Protein AF-A0A2T0FCR8-F1 (afdb_monomer_lite)

Sequence (221 aa):
MPTSGRLDPQFGQRSAFPIESDIVATEGEPTNGVEYVLKVRQEAEEMAQRVIDSEPAVKRIAKRPASTTPVLDYDESADYKVFEYTKQALGVEGGRTLLELYARGREVVNNKDIEPCDCDSQATWKEYIQENPPLTLDHSSNLRVIKYLARWGRQRWTVSMAHWAWITVIRLPEVLTADEIALLRDLVRADETEEEDIRQFLDAIRRIAVDQFGQADLRKQ

Organism: NCBI:txid45607

Secondary structure (DSSP, 8-state):
----SPBPTTT--B-SS---TT-PPPSS--SSHHHHHHHHHHHHHHS-S--------------PPP---PPP-----HHHHHHHHHHHHTHHHHHHHHHHHHHHHS----GGGTS-TTTT-HHHHHHHHHHS------HHHHHHHHHHHHHHHTT---HHHHHHHHHHHHTS-SS--HHHHHHHHHHHHT-----HHHHHHHHHHHHIIIIIS--GGGS--

Radius of gyration: 29.38 Å; chains: 1; bounding box: 64×43×84 Å

Structure (mmCIF, N/CA/C/O backbone):
data_AF-A0A2T0FCR8-F1
#
_entry.id   AF-A0A2T0FCR8-F1
#
loop_
_atom_site.group_PDB
_atom_site.id
_atom_site.type_symbol
_atom_site.label_atom_id
_atom_site.label_alt_id
_atom_site.label_comp_id
_atom_site.label_asym_id
_atom_site.label_entity_id
_atom_site.label_seq_id
_atom_site.pdbx_PDB_ins_code
_atom_site.Cartn_x
_atom_site.Cartn_y
_atom_site.Cartn_z
_atom_site.occupancy
_atom_site.B_iso_or_equiv
_atom_site.auth_seq_id
_atom_site.auth_comp_id
_atom_site.auth_asym_id
_atom_site.auth_atom_id
_atom_site.pdbx_PDB_model_num
ATOM 1 N N . MET A 1 1 ? -19.956 -16.932 41.536 1.00 48.88 1 MET A N 1
ATOM 2 C CA . MET A 1 1 ? -21.430 -16.842 41.568 1.00 48.88 1 MET A CA 1
ATOM 3 C C . MET A 1 1 ? -21.852 -15.744 40.602 1.00 48.88 1 MET A C 1
ATOM 5 O O . MET A 1 1 ? -21.314 -14.652 40.735 1.00 48.88 1 MET A O 1
ATOM 9 N N . PRO A 1 2 ? -22.706 -16.013 39.604 1.00 50.78 2 PRO A N 1
ATOM 10 C CA . PRO A 1 2 ? -23.240 -14.970 38.727 1.00 50.78 2 PRO A CA 1
ATOM 11 C C . PRO A 1 2 ? -24.237 -14.082 39.489 1.00 50.78 2 PRO A C 1
ATOM 13 O O . PRO A 1 2 ? -25.011 -14.582 40.301 1.00 50.78 2 PRO A O 1
ATOM 16 N N . THR A 1 3 ? -24.200 -12.770 39.250 1.00 53.66 3 THR A N 1
ATOM 17 C CA . THR A 1 3 ? -25.124 -11.794 39.841 1.00 53.66 3 THR A CA 1
ATOM 18 C C . THR A 1 3 ? -26.527 -11.991 39.257 1.00 53.66 3 THR A C 1
ATOM 20 O O . THR A 1 3 ? -26.743 -11.887 38.051 1.00 53.66 3 THR A O 1
ATOM 23 N N . SER A 1 4 ? -27.496 -12.328 40.109 1.00 58.59 4 SER A N 1
ATOM 24 C CA . SER A 1 4 ? -28.846 -12.771 39.715 1.00 58.59 4 SER A CA 1
ATOM 25 C C . SER A 1 4 ? -29.813 -11.632 39.352 1.00 58.59 4 SER A C 1
ATOM 27 O O . SER A 1 4 ? -30.995 -11.882 39.130 1.00 58.59 4 SER A O 1
ATOM 29 N N . GLY A 1 5 ? -29.347 -10.379 39.332 1.00 64.88 5 GLY A N 1
ATOM 30 C CA . GLY A 1 5 ? -30.186 -9.197 39.127 1.00 64.88 5 GLY A CA 1
ATOM 31 C C . GLY A 1 5 ? -30.702 -9.044 37.692 1.00 64.88 5 GLY A C 1
ATOM 32 O O . GLY A 1 5 ? -30.115 -9.571 36.737 1.00 64.88 5 GLY A O 1
ATOM 33 N N . ARG A 1 6 ? -31.798 -8.285 37.535 1.00 66.19 6 ARG A N 1
ATOM 34 C CA . ARG A 1 6 ? -32.288 -7.832 36.222 1.00 66.19 6 ARG A CA 1
ATOM 35 C C . ARG A 1 6 ? -31.188 -7.034 35.509 1.00 66.19 6 ARG A C 1
ATOM 37 O O . ARG A 1 6 ? -30.408 -6.332 36.152 1.00 66.19 6 ARG A O 1
ATOM 44 N N . LEU A 1 7 ? -31.101 -7.208 34.192 1.00 67.88 7 LEU A N 1
ATOM 45 C CA . LEU A 1 7 ? -30.149 -6.486 33.354 1.00 67.88 7 LEU A CA 1
ATOM 46 C C . LEU A 1 7 ? -30.637 -5.044 33.202 1.00 67.88 7 LEU A C 1
ATOM 48 O O . LEU A 1 7 ? -31.785 -4.834 32.812 1.00 67.88 7 LEU A O 1
ATOM 52 N N . ASP A 1 8 ? -29.782 -4.081 33.522 1.00 67.06 8 ASP A N 1
ATOM 53 C CA . ASP A 1 8 ? -30.062 -2.668 33.310 1.00 67.06 8 ASP A CA 1
ATOM 54 C C . ASP A 1 8 ? -30.059 -2.366 31.796 1.00 67.06 8 ASP A C 1
ATOM 56 O O . ASP A 1 8 ? -29.040 -2.613 31.139 1.00 67.06 8 ASP A O 1
ATOM 60 N N . PRO A 1 9 ? -31.168 -1.872 31.211 1.00 65.75 9 PRO A N 1
ATOM 61 C CA . PRO A 1 9 ? -31.254 -1.607 29.776 1.00 65.75 9 PRO A CA 1
ATOM 62 C C . PRO A 1 9 ? -30.388 -0.423 29.317 1.00 65.75 9 PRO A C 1
ATOM 64 O O . PRO A 1 9 ? -30.088 -0.337 28.129 1.00 65.75 9 PRO A O 1
ATOM 67 N N . GLN A 1 10 ? -29.975 0.469 30.223 1.00 64.44 10 GLN A N 1
ATOM 68 C CA . GLN A 1 10 ? -29.169 1.648 29.904 1.00 64.44 10 GLN A CA 1
ATOM 69 C C . GLN A 1 10 ? -27.667 1.346 29.929 1.00 64.44 10 GLN A C 1
ATOM 71 O O . GLN A 1 10 ? -26.928 1.835 29.077 1.00 64.44 10 GLN A O 1
ATOM 76 N N . PHE A 1 11 ? -27.212 0.507 30.864 1.00 68.06 11 PHE A N 1
ATOM 77 C CA . PHE A 1 11 ? -25.781 0.215 31.048 1.00 68.06 11 PHE A CA 1
ATOM 78 C C . PHE A 1 11 ? -25.369 -1.203 30.640 1.00 68.06 11 PHE A C 1
ATOM 80 O O . PHE A 1 11 ? -24.178 -1.509 30.600 1.00 68.06 11 PHE A O 1
ATOM 87 N N . GLY A 1 12 ? -26.327 -2.094 30.361 1.00 73.19 12 GLY A N 1
ATOM 88 C CA . GLY A 1 12 ? -26.057 -3.495 30.026 1.00 73.19 12 GLY A CA 1
ATOM 89 C C . GLY A 1 12 ? -25.416 -4.292 31.169 1.00 73.19 12 GLY A C 1
ATOM 90 O O . GLY A 1 12 ? -24.885 -5.379 30.944 1.00 73.19 12 GLY A O 1
ATOM 91 N N . GLN A 1 13 ? -25.443 -3.762 32.395 1.00 77.25 13 GLN A N 1
ATOM 92 C CA . GLN A 1 13 ? -24.861 -4.379 33.586 1.00 77.25 13 GLN A CA 1
ATOM 93 C C . GLN A 1 13 ? -25.960 -4.947 34.489 1.00 77.25 13 GLN A C 1
ATOM 95 O O . GLN A 1 13 ? -27.088 -4.459 34.514 1.00 77.25 13 GLN A O 1
ATOM 100 N N . ARG A 1 14 ? -25.653 -6.019 35.226 1.00 73.94 14 ARG A N 1
ATOM 101 C CA . ARG A 1 14 ? -26.571 -6.593 36.222 1.00 73.94 14 ARG A CA 1
ATOM 102 C C . ARG A 1 14 ? -26.288 -5.975 37.581 1.00 73.94 14 ARG A C 1
ATOM 104 O O . ARG A 1 14 ? -25.130 -5.935 37.994 1.00 73.94 14 ARG A O 1
ATOM 111 N N . SER A 1 15 ? -27.339 -5.572 38.293 1.00 68.12 15 SER A N 1
ATOM 112 C CA . SER A 1 15 ? -27.204 -5.125 39.682 1.00 68.12 15 SER A CA 1
ATOM 113 C C . SER A 1 15 ? -26.532 -6.211 40.528 1.00 68.12 15 SER A C 1
ATOM 115 O O . SER A 1 15 ? -26.922 -7.383 40.480 1.00 68.12 15 SER A O 1
ATOM 117 N N . ALA A 1 16 ? -25.530 -5.816 41.313 1.00 73.31 16 ALA A N 1
ATOM 118 C CA . ALA A 1 16 ? -24.876 -6.690 42.282 1.00 73.31 16 ALA A CA 1
ATOM 119 C C . ALA A 1 16 ? -25.781 -6.993 43.489 1.00 73.31 16 ALA A C 1
ATOM 121 O O . ALA A 1 16 ? -25.616 -8.029 44.132 1.00 73.31 16 ALA A O 1
ATOM 122 N N . PHE A 1 17 ? -26.757 -6.119 43.764 1.00 71.50 17 PHE A N 1
ATOM 123 C CA . PHE A 1 17 ? -27.678 -6.248 44.888 1.00 71.50 17 PHE A CA 1
ATOM 124 C C . PHE A 1 17 ? -29.100 -6.583 44.408 1.00 71.50 17 PHE A C 1
ATOM 126 O O . PHE A 1 17 ? -29.589 -5.950 43.462 1.00 71.50 17 PHE A O 1
ATOM 133 N N . PRO A 1 18 ? -29.780 -7.557 45.040 1.00 65.75 18 PRO A N 1
ATOM 134 C CA . PRO A 1 18 ? -31.156 -7.926 44.726 1.00 65.75 18 PRO A CA 1
ATOM 135 C C . PRO A 1 18 ? -32.122 -6.917 45.361 1.00 65.75 18 PRO A C 1
ATOM 137 O O . PRO A 1 18 ? -32.788 -7.214 46.346 1.00 65.75 18 PRO A O 1
ATOM 140 N N . ILE A 1 19 ? -32.146 -5.696 44.832 1.00 66.62 19 ILE A N 1
ATOM 141 C CA . ILE A 1 19 ? -33.055 -4.643 45.290 1.00 66.62 19 ILE A CA 1
ATOM 142 C C . ILE A 1 19 ? -34.201 -4.562 44.290 1.00 66.62 19 ILE A C 1
ATOM 144 O O . ILE A 1 19 ? -33.985 -4.312 43.100 1.00 66.62 19 ILE A O 1
ATOM 148 N N . GLU A 1 20 ? -35.409 -4.835 44.771 1.00 65.94 20 GLU A N 1
ATOM 149 C CA . GLU A 1 20 ? -36.636 -4.720 43.991 1.00 65.94 20 GLU A CA 1
ATOM 150 C C . GLU A 1 20 ? -36.955 -3.236 43.757 1.00 65.94 20 GLU A C 1
ATOM 152 O O . GLU A 1 20 ? -36.781 -2.401 44.642 1.00 65.94 20 GLU A O 1
ATOM 157 N N . SER A 1 21 ? -37.379 -2.900 42.538 1.00 60.09 21 SER A N 1
ATOM 158 C CA . SER A 1 21 ? -37.595 -1.527 42.052 1.00 60.09 21 SER A CA 1
ATOM 159 C C . SER A 1 21 ? -38.739 -0.773 42.733 1.00 60.09 21 SER A C 1
ATOM 161 O O . SER A 1 21 ? -38.913 0.414 42.482 1.00 60.09 21 SER A O 1
ATOM 163 N N . ASP A 1 22 ? -39.517 -1.454 43.569 1.00 59.50 22 ASP A N 1
ATOM 164 C CA . ASP A 1 22 ? -40.812 -0.965 44.046 1.00 59.50 22 ASP A CA 1
ATOM 165 C C . ASP A 1 22 ? -40.710 -0.327 45.445 1.00 59.50 22 ASP A C 1
ATOM 167 O O . ASP A 1 22 ? -41.710 0.091 46.028 1.00 59.50 22 ASP A O 1
ATOM 171 N N . ILE A 1 23 ? -39.494 -0.242 45.997 1.00 61.62 23 ILE A N 1
ATOM 172 C CA . ILE A 1 23 ? -39.225 0.358 47.304 1.00 61.62 23 ILE A CA 1
ATOM 173 C C . ILE A 1 23 ? -38.968 1.857 47.116 1.00 61.62 23 ILE A C 1
ATOM 175 O O . ILE A 1 23 ? -37.964 2.266 46.534 1.00 61.62 23 ILE A O 1
ATOM 179 N N . VAL A 1 24 ? -39.887 2.679 47.621 1.00 61.25 24 VAL A N 1
ATOM 180 C CA . VAL A 1 24 ? -39.796 4.144 47.574 1.00 61.25 24 VAL A CA 1
ATOM 181 C C . VAL A 1 24 ? -38.802 4.628 48.630 1.00 61.25 24 VAL A C 1
ATOM 183 O O . VAL A 1 24 ? -38.930 4.282 49.804 1.00 61.25 24 VAL A O 1
ATOM 186 N N . ALA A 1 25 ? -37.823 5.436 48.220 1.00 62.06 25 ALA A N 1
ATOM 187 C CA . ALA A 1 25 ? -36.899 6.080 49.145 1.00 62.06 25 ALA A CA 1
ATOM 188 C C . ALA A 1 25 ? -37.662 7.057 50.057 1.00 62.06 25 ALA A C 1
ATOM 190 O O . ALA A 1 25 ? -38.384 7.936 49.587 1.00 62.06 25 ALA A O 1
ATOM 191 N N . THR A 1 26 ? -37.527 6.888 51.369 1.00 67.12 26 THR A N 1
ATOM 192 C CA . THR A 1 26 ? -38.098 7.784 52.377 1.00 67.12 26 THR A CA 1
ATOM 193 C C . THR A 1 26 ? -37.208 9.013 52.576 1.00 67.12 26 THR A C 1
ATOM 195 O O . THR A 1 26 ? -35.980 8.916 52.597 1.00 67.12 26 THR A O 1
ATOM 198 N N . GLU A 1 27 ? -37.818 10.191 52.745 1.00 63.66 27 GLU A N 1
ATOM 199 C CA . GLU A 1 27 ? -37.102 11.429 53.076 1.00 63.66 27 GLU A CA 1
ATOM 200 C C . GLU A 1 27 ? -36.550 11.343 54.513 1.00 63.66 27 GLU A C 1
ATOM 202 O O . GLU A 1 27 ? -37.252 11.603 55.489 1.00 63.66 27 GLU A O 1
ATOM 207 N N . GLY A 1 28 ? -35.291 10.915 54.656 1.00 76.50 28 GLY A N 1
ATOM 208 C CA . GLY A 1 28 ? -34.626 10.765 55.953 1.00 76.50 28 GLY A CA 1
ATOM 209 C C . GLY A 1 28 ? -33.198 10.217 55.874 1.00 76.50 28 GLY A C 1
ATOM 210 O O . GLY A 1 28 ? -32.643 9.986 54.790 1.00 76.50 28 GLY A O 1
ATOM 211 N N . GLU A 1 29 ? -32.569 10.038 57.038 1.00 81.25 29 GLU A N 1
ATOM 212 C CA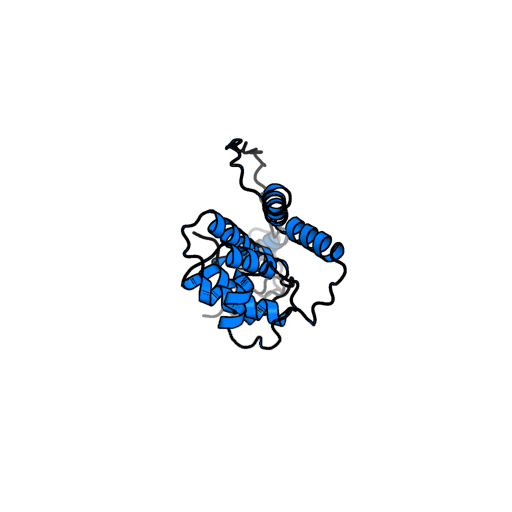 . GLU A 1 29 ? -31.350 9.232 57.148 1.00 81.25 29 GLU A CA 1
ATOM 213 C C . GLU A 1 29 ? -31.711 7.751 56.967 1.00 81.25 29 GLU A C 1
ATOM 215 O O . GLU A 1 29 ? -32.644 7.277 57.620 1.00 81.25 29 GLU A O 1
ATOM 220 N N . PRO A 1 30 ? -31.014 7.017 56.081 1.00 81.12 30 PRO A N 1
ATOM 221 C CA . PRO A 1 30 ? -31.319 5.617 55.835 1.00 81.12 30 PRO A CA 1
ATOM 222 C C . PRO A 1 30 ? -31.045 4.804 57.100 1.00 81.12 30 PRO A C 1
ATOM 224 O O . PRO A 1 30 ? -29.937 4.809 57.638 1.00 81.12 30 PRO A O 1
ATOM 227 N N . THR A 1 31 ? -32.062 4.089 57.568 1.00 82.25 31 THR A N 1
ATOM 228 C CA . THR A 1 31 ? -31.988 3.272 58.790 1.00 82.25 31 THR A CA 1
ATOM 229 C C . THR A 1 31 ? -31.533 1.844 58.507 1.00 82.25 31 THR A C 1
ATOM 231 O O . THR A 1 31 ? -31.165 1.104 59.421 1.00 82.25 31 THR A O 1
ATOM 234 N N . ASN A 1 32 ? -31.524 1.447 57.233 1.00 82.06 32 ASN A N 1
ATOM 235 C CA . ASN A 1 32 ? -31.076 0.139 56.780 1.00 82.06 32 ASN A CA 1
ATOM 236 C C . ASN A 1 32 ? -30.247 0.233 55.482 1.00 82.06 32 ASN A C 1
ATOM 238 O O . ASN A 1 32 ? -30.243 1.240 54.772 1.00 82.06 32 ASN A O 1
ATOM 242 N N . GLY A 1 33 ? -29.521 -0.844 55.168 1.00 77.81 33 GLY A N 1
ATOM 243 C CA . GLY A 1 33 ? -28.644 -0.893 53.993 1.00 77.81 33 GLY A CA 1
ATOM 244 C C . GLY A 1 33 ? -29.387 -0.843 52.652 1.00 77.81 33 GLY A C 1
ATOM 245 O O . GLY A 1 33 ? -28.804 -0.423 51.659 1.00 77.81 33 GLY A O 1
ATOM 246 N N . VAL A 1 34 ? -30.664 -1.234 52.610 1.00 80.25 34 VAL A N 1
ATOM 247 C CA . VAL A 1 34 ? -31.475 -1.206 51.381 1.00 80.25 34 VAL A CA 1
ATOM 248 C C . VAL A 1 34 ? -31.877 0.232 51.043 1.00 80.25 34 VAL A C 1
ATOM 250 O O . VAL A 1 34 ? -31.674 0.672 49.915 1.00 80.25 34 VAL A O 1
ATOM 253 N N . GLU A 1 35 ? -32.351 0.989 52.033 1.00 79.19 35 GLU A N 1
ATOM 254 C CA . GLU A 1 35 ? -32.646 2.424 51.941 1.00 79.19 35 GLU A CA 1
ATOM 255 C C . GLU A 1 35 ? -31.411 3.225 51.535 1.00 79.19 35 GLU A C 1
ATOM 257 O O . GLU A 1 35 ? -31.501 4.111 50.688 1.00 79.19 35 GLU A O 1
ATOM 262 N N . TYR A 1 36 ? -30.242 2.882 52.088 1.00 82.19 36 TYR A N 1
ATOM 263 C CA . TYR A 1 36 ? -28.988 3.527 51.708 1.00 82.19 36 TYR A CA 1
ATOM 264 C C . TYR A 1 36 ? -28.688 3.342 50.216 1.00 82.19 36 TYR A C 1
ATOM 266 O O . TYR A 1 36 ? -28.415 4.315 49.517 1.00 82.19 36 TYR A O 1
ATOM 274 N N . VAL A 1 37 ? -28.782 2.112 49.703 1.00 82.06 37 VAL A N 1
ATOM 275 C CA . VAL A 1 37 ? -28.497 1.842 48.286 1.00 82.06 37 VAL A CA 1
ATOM 276 C C . VAL A 1 37 ? -29.533 2.494 47.363 1.00 82.06 37 VAL A C 1
ATOM 278 O O . VAL A 1 37 ? -29.161 2.975 46.294 1.00 82.06 37 VAL A O 1
ATOM 281 N N . LEU A 1 38 ? -30.805 2.574 47.769 1.00 79.81 38 LEU A N 1
ATOM 282 C CA . LEU A 1 38 ? -31.836 3.302 47.015 1.00 79.81 38 LEU A CA 1
ATOM 283 C C . LEU A 1 38 ? -31.535 4.800 46.938 1.00 79.81 38 LEU A C 1
ATOM 285 O O . LEU A 1 38 ? -31.607 5.381 45.858 1.00 79.81 38 LEU A O 1
ATOM 289 N N . LYS A 1 39 ? -31.125 5.405 48.056 1.00 81.50 39 LYS A N 1
ATOM 290 C CA . LYS A 1 39 ? -30.753 6.823 48.114 1.00 81.50 39 LYS A CA 1
ATOM 291 C C . LYS A 1 39 ? -29.540 7.132 47.233 1.00 81.50 39 LYS A C 1
ATOM 293 O O . LYS A 1 39 ? -29.570 8.089 46.471 1.00 81.50 39 LYS A O 1
ATOM 298 N N . VAL A 1 40 ? -28.515 6.276 47.266 1.00 82.69 40 VAL A N 1
ATOM 299 C CA . VAL A 1 40 ? -27.331 6.394 46.394 1.00 82.69 40 VAL A CA 1
ATOM 300 C C . VAL A 1 40 ? -27.701 6.242 44.917 1.00 82.69 40 VAL A C 1
ATOM 302 O O . VAL A 1 40 ? -27.124 6.919 44.070 1.00 82.69 40 VAL A O 1
ATOM 305 N N . ARG A 1 41 ? -28.664 5.373 44.584 1.00 78.06 41 ARG A N 1
ATOM 306 C CA . ARG A 1 41 ? -29.138 5.216 43.203 1.00 78.06 41 ARG A CA 1
ATOM 307 C C . ARG A 1 41 ? -29.825 6.480 42.700 1.00 78.06 41 ARG A C 1
ATOM 309 O O . ARG A 1 41 ? -29.506 6.931 41.608 1.00 78.06 41 ARG A O 1
ATOM 316 N N . GLN A 1 42 ? -30.711 7.047 43.513 1.00 81.06 42 GLN A N 1
ATOM 317 C CA . GLN A 1 42 ? -31.392 8.299 43.196 1.00 81.06 42 GLN A CA 1
ATOM 318 C C . GLN A 1 42 ? -30.384 9.443 43.005 1.00 81.06 42 GLN A C 1
ATOM 320 O O . GLN A 1 42 ? -30.448 10.166 42.018 1.00 81.06 42 GLN A O 1
ATOM 325 N N . GLU A 1 43 ? -29.382 9.544 43.881 1.00 82.50 43 GLU A N 1
ATOM 326 C CA . GLU A 1 43 ? -28.316 10.545 43.761 1.00 82.50 43 GLU A CA 1
ATOM 327 C C . GLU A 1 43 ? -27.460 10.339 42.494 1.00 82.50 43 GLU A C 1
ATOM 329 O O . GLU A 1 43 ? -27.105 11.294 41.808 1.00 82.50 43 GLU A O 1
ATOM 334 N N . ALA A 1 44 ? -27.155 9.087 42.133 1.00 78.75 44 ALA A N 1
ATOM 335 C CA . ALA A 1 44 ? -26.408 8.756 40.919 1.00 78.75 44 ALA A CA 1
ATOM 336 C C . ALA A 1 44 ? -27.192 9.034 39.624 1.00 78.75 44 ALA A C 1
ATOM 338 O O . ALA A 1 44 ? -26.576 9.361 38.610 1.00 78.75 44 ALA A O 1
ATOM 339 N N . GLU A 1 45 ? -28.523 8.923 39.647 1.00 78.12 45 GLU A N 1
ATOM 340 C CA . GLU A 1 45 ? -29.394 9.306 38.526 1.00 78.12 45 GLU A CA 1
ATOM 341 C C . GLU A 1 45 ? -29.431 10.828 38.318 1.00 78.12 45 GLU A C 1
ATOM 343 O O . GLU A 1 45 ? -29.537 11.290 37.181 1.00 78.12 45 GLU A O 1
ATOM 348 N N . GLU A 1 46 ? -29.289 11.605 39.393 1.00 80.06 46 GLU A N 1
ATOM 349 C CA . GLU A 1 46 ? -29.212 13.071 39.347 1.00 80.06 46 GLU A CA 1
ATOM 350 C C . GLU A 1 46 ? -27.819 13.588 38.932 1.00 80.06 46 GLU A C 1
ATOM 352 O O . GLU A 1 46 ? -27.677 14.733 38.493 1.00 80.06 46 GLU A O 1
ATOM 357 N N . MET A 1 47 ? -26.780 12.752 39.028 1.00 76.00 47 MET A N 1
ATOM 358 C CA . MET A 1 47 ? -25.411 13.104 38.647 1.00 76.00 47 MET A CA 1
ATOM 359 C C . MET A 1 47 ? -25.143 12.977 37.138 1.00 76.00 47 MET A C 1
ATOM 361 O O . MET A 1 47 ? -25.687 12.137 36.420 1.00 76.00 47 MET A O 1
ATOM 365 N N . ALA A 1 48 ? -24.216 13.800 36.638 1.00 72.94 48 ALA A N 1
ATOM 366 C CA . ALA A 1 48 ? -23.775 13.732 35.249 1.00 72.94 48 ALA A CA 1
ATOM 367 C C . ALA A 1 48 ? -23.053 12.401 34.962 1.00 72.94 48 ALA A C 1
ATOM 369 O O . ALA A 1 48 ? -21.973 12.138 35.485 1.00 72.94 48 ALA A O 1
ATOM 370 N N . GLN A 1 49 ? -23.612 11.596 34.054 1.00 69.19 49 GLN A N 1
ATOM 371 C CA . GLN A 1 49 ? -23.088 10.268 33.689 1.00 69.19 49 GLN A CA 1
ATOM 372 C C . GLN A 1 49 ? -21.700 10.298 33.030 1.00 69.19 49 GLN A C 1
ATOM 374 O O . GLN A 1 49 ? -21.018 9.277 32.944 1.00 69.19 49 GLN A O 1
ATOM 379 N N . ARG A 1 50 ? -21.276 11.462 32.530 1.00 65.69 50 ARG A N 1
ATOM 380 C CA . ARG A 1 50 ? -19.977 11.645 31.890 1.00 65.69 50 ARG A CA 1
ATOM 381 C C . ARG A 1 50 ? -19.417 13.013 32.244 1.00 65.69 50 ARG A C 1
ATOM 383 O O . ARG A 1 50 ? -19.974 14.032 31.849 1.00 65.69 50 ARG A O 1
ATOM 390 N N . VAL A 1 51 ? -18.279 13.015 32.926 1.00 69.69 51 VAL A N 1
ATOM 391 C CA . VAL A 1 51 ? -17.476 14.215 33.170 1.00 69.69 51 VAL A CA 1
ATOM 392 C C . VAL A 1 51 ? -16.285 14.171 32.218 1.00 69.69 51 VAL A C 1
ATOM 394 O O . VAL A 1 51 ? -15.538 13.195 32.200 1.00 69.69 51 VAL A O 1
ATOM 397 N N . ILE A 1 52 ? -16.140 15.197 31.379 1.00 68.38 52 ILE A N 1
ATOM 398 C CA . ILE A 1 52 ? -14.950 15.394 30.546 1.00 68.38 52 ILE A CA 1
ATOM 399 C C . ILE A 1 52 ? -14.151 16.503 31.213 1.00 68.38 52 ILE A C 1
ATOM 401 O O . ILE A 1 52 ? -14.565 17.659 31.179 1.00 68.38 52 ILE A O 1
ATOM 405 N N . ASP A 1 53 ? -13.033 16.139 31.831 1.00 69.56 53 ASP A N 1
ATOM 406 C CA . ASP A 1 53 ? -12.097 17.119 32.362 1.00 69.56 53 ASP A CA 1
ATOM 407 C C . ASP A 1 53 ? -11.216 17.616 31.212 1.00 69.56 53 ASP A C 1
ATOM 409 O O . ASP A 1 53 ? -10.377 16.887 30.674 1.00 69.56 53 ASP A O 1
ATOM 413 N N . SER A 1 54 ? -11.484 18.832 30.744 1.00 58.47 54 SER A N 1
ATOM 414 C CA . SER A 1 54 ? -10.622 19.498 29.778 1.00 58.47 54 SER A CA 1
ATOM 415 C C . SER A 1 54 ? -9.529 20.236 30.541 1.00 58.47 54 SER A C 1
ATOM 417 O O . SER A 1 54 ? -9.768 21.332 31.053 1.00 58.47 54 SER A O 1
ATOM 419 N N . GLU A 1 55 ? -8.328 19.654 30.592 1.00 65.44 55 GLU A N 1
ATOM 420 C CA . GLU A 1 55 ? -7.149 20.356 31.101 1.00 65.44 55 GLU A CA 1
ATOM 421 C C . GLU A 1 55 ? -6.975 21.706 30.372 1.00 65.44 55 GLU A C 1
ATOM 423 O O . GLU A 1 55 ? -7.163 21.788 29.149 1.00 65.44 55 GLU A O 1
ATOM 428 N N . PRO A 1 56 ? -6.608 22.791 31.081 1.00 56.84 56 PRO A N 1
ATOM 429 C CA . PRO A 1 56 ? -6.416 24.089 30.455 1.00 56.84 56 PRO A CA 1
ATOM 430 C C . PRO A 1 56 ? -5.273 24.011 29.439 1.00 56.84 56 PRO A C 1
ATOM 432 O O . PRO A 1 56 ? -4.126 23.717 29.775 1.00 56.84 56 PRO A O 1
ATOM 435 N N . ALA A 1 57 ? -5.597 24.300 28.177 1.00 56.41 57 ALA A N 1
ATOM 436 C CA . ALA A 1 57 ? -4.680 24.247 27.047 1.00 56.41 57 ALA A CA 1
ATOM 437 C C . ALA A 1 57 ? -3.489 25.206 27.225 1.00 56.41 57 ALA A C 1
ATOM 439 O O . ALA A 1 57 ? -3.511 26.361 26.786 1.00 56.41 57 ALA A O 1
ATOM 440 N N . VAL A 1 58 ? -2.398 24.717 27.814 1.00 51.75 58 VAL A N 1
ATOM 441 C CA . VAL A 1 58 ? -1.096 25.378 27.719 1.00 51.75 58 VAL A CA 1
ATOM 442 C C . VAL A 1 58 ? -0.614 25.202 26.280 1.00 51.75 58 VAL A C 1
ATOM 444 O O . VAL A 1 58 ? -0.104 24.150 25.898 1.00 51.75 58 VAL A O 1
ATOM 447 N N . LYS A 1 59 ? -0.800 26.244 25.460 1.00 55.66 59 LYS A N 1
ATOM 448 C CA . LYS A 1 59 ? -0.313 26.337 24.074 1.00 55.66 59 LYS A CA 1
ATOM 449 C C . LYS A 1 59 ? 1.209 26.145 24.018 1.00 55.66 59 LYS A C 1
ATOM 451 O O . LYS A 1 59 ? 1.967 27.112 24.049 1.00 55.66 59 LYS A O 1
ATOM 456 N N . ARG A 1 60 ? 1.679 24.905 23.887 1.00 48.78 60 ARG A N 1
ATOM 457 C CA . ARG A 1 60 ? 3.062 24.610 23.493 1.00 48.78 60 ARG A CA 1
ATOM 458 C C . ARG A 1 60 ? 3.160 24.670 21.972 1.00 48.78 60 ARG A C 1
ATOM 460 O O . ARG A 1 60 ? 2.991 23.672 21.283 1.00 48.78 60 ARG A O 1
ATOM 467 N N . ILE A 1 61 ? 3.433 25.863 21.446 1.00 47.66 61 ILE A N 1
ATOM 468 C CA . ILE A 1 61 ? 3.878 26.029 20.059 1.00 47.66 61 ILE A CA 1
ATOM 469 C C . ILE A 1 61 ? 5.322 25.520 19.996 1.00 47.66 61 ILE A C 1
ATOM 471 O O . ILE A 1 61 ? 6.257 26.223 20.380 1.00 47.66 61 ILE A O 1
ATOM 475 N N . ALA A 1 62 ? 5.513 24.280 19.553 1.00 43.66 62 ALA A N 1
ATOM 476 C CA . ALA A 1 62 ? 6.838 23.748 19.269 1.00 43.66 62 ALA A CA 1
ATOM 477 C C . ALA A 1 62 ? 7.375 24.394 17.978 1.00 43.66 62 ALA A C 1
ATOM 479 O O . ALA A 1 62 ? 6.935 24.069 16.876 1.00 43.66 62 ALA A O 1
ATOM 480 N N . LYS A 1 63 ? 8.325 25.329 18.106 1.00 48.91 63 LYS A N 1
ATOM 481 C CA . LYS A 1 63 ? 9.141 25.804 16.978 1.00 48.91 63 LYS A CA 1
ATOM 482 C C . LYS A 1 63 ? 9.999 24.638 16.472 1.00 48.91 63 LYS A C 1
ATOM 484 O O . LYS A 1 63 ? 10.880 24.176 17.191 1.00 48.91 63 LYS A O 1
ATOM 489 N N . ARG A 1 64 ? 9.757 24.174 15.243 1.00 41.88 64 ARG A N 1
ATOM 490 C CA . ARG A 1 64 ? 10.687 23.288 14.522 1.00 41.88 64 ARG A CA 1
ATOM 491 C C . ARG A 1 64 ? 11.901 24.098 14.031 1.00 41.88 64 ARG A C 1
ATOM 493 O O . ARG A 1 64 ? 11.699 25.221 13.566 1.00 41.88 64 ARG A O 1
ATOM 500 N N . PRO A 1 65 ? 13.136 23.570 14.110 1.00 43.69 65 PRO A N 1
ATOM 501 C CA . PRO A 1 65 ? 14.302 24.215 13.515 1.00 43.69 65 PRO A CA 1
ATOM 502 C C . PRO A 1 65 ? 14.290 24.040 11.990 1.00 43.69 65 PRO A C 1
ATOM 504 O O . PRO A 1 65 ? 13.970 22.966 11.482 1.00 43.69 65 PRO A O 1
ATOM 507 N N . ALA A 1 66 ? 14.640 25.105 11.268 1.00 44.50 66 ALA A N 1
ATOM 508 C CA . ALA A 1 66 ? 14.869 25.062 9.829 1.00 44.50 66 ALA A CA 1
ATOM 509 C C . ALA A 1 66 ? 16.197 24.343 9.541 1.00 44.50 66 ALA A C 1
ATOM 511 O O . ALA A 1 66 ? 17.219 24.668 10.145 1.00 44.50 66 ALA A O 1
ATOM 512 N N . SER A 1 67 ? 16.168 23.369 8.633 1.00 33.91 67 SER A N 1
ATOM 513 C CA . SER A 1 67 ? 17.352 22.687 8.113 1.00 33.91 67 SER A CA 1
ATOM 514 C C . SER A 1 67 ? 17.574 23.145 6.676 1.00 33.91 67 SER A C 1
ATOM 516 O O . SER A 1 67 ? 16.680 23.034 5.840 1.00 33.91 67 SER A O 1
ATOM 518 N N . THR A 1 68 ? 18.757 23.699 6.429 1.00 43.97 68 THR A N 1
ATOM 519 C CA . THR A 1 68 ? 19.260 24.064 5.107 1.00 43.97 68 THR A CA 1
ATOM 520 C C . THR A 1 68 ? 20.344 23.057 4.748 1.00 43.97 68 THR A C 1
ATOM 522 O O . THR A 1 68 ? 21.335 22.958 5.473 1.00 43.97 68 THR A O 1
ATOM 525 N N . THR A 1 69 ? 20.190 22.344 3.636 1.00 34.59 69 THR A N 1
ATOM 526 C CA . THR A 1 69 ? 21.242 21.503 3.043 1.00 34.59 69 THR A CA 1
ATOM 527 C C . THR A 1 69 ? 21.243 21.627 1.515 1.00 34.59 69 THR A C 1
ATOM 529 O O . THR A 1 69 ? 20.247 22.065 0.938 1.00 34.59 69 THR A O 1
ATOM 532 N N . PRO A 1 70 ? 22.400 21.371 0.873 1.00 38.47 70 PRO A N 1
ATOM 533 C CA . PRO A 1 70 ? 22.766 21.959 -0.406 1.00 38.47 70 PRO A CA 1
ATOM 534 C C . PRO A 1 70 ? 22.269 21.147 -1.602 1.00 38.47 70 PRO A C 1
ATOM 536 O O . PRO A 1 70 ? 22.111 19.932 -1.534 1.00 38.47 70 PRO A O 1
ATOM 539 N N . VAL A 1 71 ? 22.077 21.865 -2.708 1.00 30.34 71 VAL A N 1
ATOM 540 C CA . VAL A 1 71 ? 21.705 21.340 -4.023 1.00 30.34 71 VAL A CA 1
ATOM 541 C C . VAL A 1 71 ? 22.893 20.580 -4.617 1.00 30.34 71 VAL A C 1
ATOM 543 O O . VAL A 1 71 ? 23.980 21.139 -4.766 1.00 30.34 71 VAL A O 1
ATOM 546 N N . LEU A 1 72 ? 22.672 19.308 -4.940 1.00 29.56 72 LEU A N 1
ATOM 547 C CA . LEU A 1 72 ? 23.514 18.505 -5.820 1.00 29.56 72 LEU A CA 1
ATOM 548 C C . LEU A 1 72 ? 22.808 18.459 -7.177 1.00 29.56 72 LEU A C 1
ATOM 550 O O . LEU A 1 72 ? 21.688 17.965 -7.267 1.00 29.56 72 LEU A O 1
ATOM 554 N N . ASP A 1 73 ? 23.457 19.006 -8.205 1.00 33.19 73 ASP A N 1
ATOM 555 C CA . ASP A 1 73 ? 22.998 18.936 -9.592 1.00 33.19 73 ASP A CA 1
ATOM 556 C C . ASP A 1 73 ? 23.031 17.474 -10.063 1.00 33.19 73 ASP A C 1
ATOM 558 O O . ASP A 1 73 ? 24.079 16.942 -10.438 1.00 33.19 73 ASP A O 1
ATOM 562 N N . TYR A 1 74 ? 21.871 16.823 -10.033 1.00 33.81 74 TYR A N 1
ATOM 563 C CA . TYR A 1 74 ? 21.577 15.642 -10.834 1.00 33.81 74 TYR A CA 1
ATOM 564 C C . TYR A 1 74 ? 20.386 15.981 -11.728 1.00 33.81 74 TYR A C 1
ATOM 566 O O . TYR A 1 74 ? 19.425 16.606 -11.284 1.00 33.81 74 TYR A O 1
ATOM 574 N N . ASP A 1 75 ? 20.490 15.625 -13.003 1.00 40.34 75 ASP A N 1
ATOM 575 C CA . ASP A 1 75 ? 19.506 15.912 -14.047 1.00 40.34 75 ASP A CA 1
ATOM 576 C C . ASP A 1 75 ? 18.194 15.154 -13.755 1.00 40.34 75 ASP A C 1
ATOM 578 O O . ASP A 1 75 ? 17.999 13.995 -14.127 1.00 40.34 75 ASP A O 1
ATOM 582 N N . GLU A 1 76 ? 17.339 15.789 -12.951 1.00 40.19 76 GLU A N 1
ATOM 583 C CA . GLU A 1 76 ? 16.081 15.262 -12.432 1.00 40.19 76 GLU A CA 1
ATOM 584 C C . GLU A 1 76 ? 14.993 15.264 -13.511 1.00 40.19 76 GLU A C 1
ATOM 586 O O . GLU A 1 76 ? 14.419 16.300 -13.864 1.00 40.19 76 GLU A O 1
ATOM 591 N N . SER A 1 77 ? 14.636 14.056 -13.948 1.00 49.84 77 SER A N 1
ATOM 592 C CA . SER A 1 77 ? 13.323 13.742 -14.512 1.00 49.84 77 SER A CA 1
ATOM 593 C C . SER A 1 77 ? 12.206 14.437 -13.715 1.00 49.84 77 SER A C 1
ATOM 595 O O . SER A 1 77 ? 12.199 14.435 -12.480 1.00 49.84 77 SER A O 1
ATOM 597 N N . ALA A 1 78 ? 11.230 15.002 -14.431 1.00 48.59 78 ALA A N 1
ATOM 598 C CA . ALA A 1 78 ? 10.078 15.710 -13.871 1.00 48.59 78 ALA A CA 1
ATOM 599 C C . ALA A 1 78 ? 9.314 14.908 -12.796 1.00 48.59 78 ALA A C 1
ATOM 601 O O . ALA A 1 78 ? 8.696 15.511 -11.920 1.00 48.59 78 ALA A O 1
ATOM 602 N N . ASP A 1 79 ? 9.408 13.575 -12.806 1.00 45.41 79 ASP A N 1
ATOM 603 C CA . ASP A 1 79 ? 8.756 12.694 -11.833 1.00 45.41 79 ASP A CA 1
ATOM 604 C C . ASP A 1 79 ? 9.361 12.801 -10.417 1.00 45.41 79 ASP A C 1
ATOM 606 O O . ASP A 1 79 ? 8.635 12.693 -9.426 1.00 45.41 79 ASP A O 1
ATOM 610 N N . TYR A 1 80 ? 10.662 13.094 -10.288 1.00 47.25 80 TYR A N 1
ATOM 611 C CA . TYR A 1 80 ? 11.301 13.262 -8.974 1.00 47.25 80 TYR A CA 1
ATOM 612 C C . TYR A 1 80 ? 10.896 14.583 -8.304 1.00 47.25 80 TYR A C 1
ATOM 614 O O . TYR A 1 80 ? 10.644 14.639 -7.099 1.00 47.25 80 TYR A O 1
ATOM 622 N N . LYS A 1 81 ? 10.705 15.642 -9.102 1.00 48.75 81 LYS A N 1
ATOM 623 C CA . LYS A 1 81 ? 10.193 16.928 -8.605 1.00 48.75 81 LYS A CA 1
ATOM 624 C C . LYS A 1 81 ? 8.763 16.815 -8.100 1.00 48.75 81 LYS A C 1
ATOM 626 O O . LYS A 1 81 ? 8.438 17.452 -7.103 1.00 48.75 81 LYS A O 1
ATOM 631 N N . VAL A 1 82 ? 7.925 15.985 -8.729 1.00 50.84 82 VAL A N 1
ATOM 632 C CA . 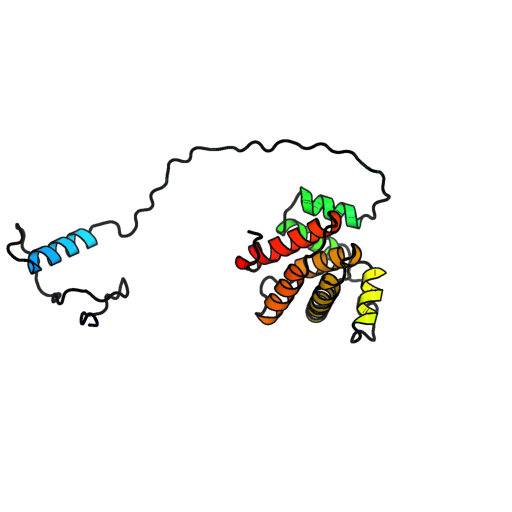VAL A 1 82 ? 6.581 15.684 -8.211 1.00 50.84 82 VAL A CA 1
ATOM 633 C C . VAL A 1 82 ? 6.688 15.044 -6.835 1.00 50.84 82 VAL A C 1
ATOM 635 O O . VAL A 1 82 ? 5.992 15.480 -5.925 1.00 50.84 82 VAL A O 1
ATOM 638 N N . PHE A 1 83 ? 7.591 14.084 -6.637 1.00 53.66 83 PHE A N 1
ATOM 639 C CA . PHE A 1 83 ? 7.794 13.439 -5.341 1.00 53.66 83 PHE A CA 1
ATOM 640 C C . PHE A 1 83 ? 8.239 14.419 -4.242 1.00 53.66 83 PHE A C 1
ATOM 642 O O . PHE A 1 83 ? 7.581 14.478 -3.203 1.00 53.66 83 PHE A O 1
ATOM 649 N N . GLU A 1 84 ? 9.270 15.238 -4.471 1.00 53.97 84 GLU A N 1
ATOM 650 C CA . GLU A 1 84 ? 9.721 16.249 -3.496 1.00 53.97 84 GLU A CA 1
ATOM 651 C C . GLU A 1 84 ? 8.623 17.289 -3.190 1.00 53.97 84 GLU A C 1
ATOM 653 O O . GLU A 1 84 ? 8.401 17.632 -2.026 1.00 53.97 84 GLU A O 1
ATOM 658 N N . TYR A 1 85 ? 7.838 17.710 -4.191 1.00 49.06 85 TYR A N 1
ATOM 659 C CA . TYR A 1 85 ? 6.690 18.604 -3.976 1.00 49.06 85 TYR A CA 1
ATOM 660 C C . TYR A 1 85 ? 5.567 17.934 -3.175 1.00 49.06 85 TYR A C 1
ATOM 662 O O . TYR A 1 85 ? 4.974 18.548 -2.289 1.00 49.06 85 TYR A O 1
ATOM 670 N N . THR A 1 86 ? 5.287 16.658 -3.445 1.00 51.09 86 THR A N 1
ATOM 671 C CA . THR A 1 86 ? 4.258 15.882 -2.736 1.00 51.09 86 THR A CA 1
ATOM 672 C C . THR A 1 86 ? 4.663 15.625 -1.280 1.00 51.09 86 THR A C 1
ATOM 674 O O . THR A 1 86 ? 3.840 15.708 -0.367 1.00 51.09 86 THR A O 1
ATOM 677 N N . LYS A 1 87 ? 5.959 15.381 -1.062 1.00 50.44 87 LYS A N 1
ATOM 678 C CA . LYS A 1 87 ? 6.614 15.184 0.234 1.00 50.44 87 LYS A CA 1
ATOM 679 C C . LYS A 1 87 ? 6.644 16.463 1.077 1.00 50.44 87 LYS A C 1
ATOM 681 O O . LYS A 1 87 ? 6.396 16.383 2.280 1.00 50.44 87 LYS A O 1
ATOM 686 N N . GLN A 1 88 ? 6.924 17.628 0.482 1.00 49.41 88 GLN A N 1
ATOM 687 C CA . GLN A 1 88 ? 7.016 18.900 1.214 1.00 49.41 88 GLN A CA 1
ATOM 688 C C . GLN A 1 88 ? 5.684 19.642 1.383 1.00 49.41 88 GLN A C 1
ATOM 690 O O . GLN A 1 88 ? 5.485 20.266 2.425 1.00 49.41 88 GLN A O 1
ATOM 695 N N . ALA A 1 89 ? 4.783 19.619 0.397 1.00 41.62 89 ALA A N 1
ATOM 696 C CA . ALA A 1 89 ? 3.685 20.587 0.351 1.00 41.62 89 ALA A CA 1
ATOM 697 C C . ALA A 1 89 ? 2.328 20.070 0.860 1.00 41.62 89 ALA A C 1
ATOM 699 O O . ALA A 1 89 ? 1.484 20.888 1.220 1.00 41.62 89 ALA A O 1
ATOM 700 N N . LEU A 1 90 ? 2.069 18.754 0.850 1.00 46.16 90 LEU A N 1
ATOM 701 C CA . LEU A 1 90 ? 0.681 18.303 0.653 1.00 46.16 90 LEU A CA 1
ATOM 702 C C . LEU A 1 90 ? 0.210 17.064 1.439 1.00 46.16 90 LEU A C 1
ATOM 704 O O . LEU A 1 90 ? -0.995 16.814 1.501 1.00 46.16 90 LEU A O 1
ATOM 708 N N . GLY A 1 91 ? 1.106 16.303 2.074 1.00 56.25 91 GLY A N 1
ATOM 709 C CA . GLY A 1 91 ? 0.716 15.072 2.776 1.00 56.25 91 GLY A CA 1
ATOM 710 C C . GLY A 1 91 ? 0.109 14.009 1.841 1.00 56.25 91 GLY A C 1
ATOM 711 O O . GLY A 1 91 ? 0.220 14.096 0.620 1.00 56.25 91 GLY A O 1
ATOM 712 N N . VAL A 1 92 ? -0.525 12.977 2.410 1.00 54.03 92 VAL A N 1
ATOM 713 C CA . VAL A 1 92 ? -1.120 11.857 1.643 1.00 54.03 92 VAL A CA 1
ATOM 714 C C . VAL A 1 92 ? -2.267 12.332 0.742 1.00 54.03 92 VAL A C 1
ATOM 716 O O . VAL A 1 92 ? -2.353 11.915 -0.413 1.00 54.03 92 VAL A O 1
ATOM 719 N N . GLU A 1 93 ? -3.109 13.244 1.238 1.00 54.47 93 GLU A N 1
ATOM 720 C CA . GLU A 1 93 ? -4.244 13.788 0.484 1.00 54.47 93 GLU A CA 1
ATOM 721 C C . GLU A 1 93 ? -3.792 14.538 -0.762 1.00 54.47 93 GLU A C 1
ATOM 723 O O . GLU A 1 93 ? -4.291 14.272 -1.850 1.00 54.47 93 GLU A O 1
ATOM 728 N N . GLY A 1 94 ? -2.797 15.419 -0.661 1.00 57.41 94 GLY A N 1
ATOM 729 C CA . GLY A 1 94 ? -2.353 16.125 -1.852 1.00 57.41 94 GLY A CA 1
ATOM 730 C C . GLY A 1 94 ? -1.464 15.293 -2.778 1.00 57.41 94 GLY A C 1
ATOM 731 O O . GLY A 1 94 ? -1.342 15.650 -3.945 1.00 57.41 94 GLY A O 1
ATOM 732 N N . GLY A 1 95 ? -0.933 14.152 -2.325 1.00 59.03 95 GLY A N 1
ATOM 733 C CA . GLY A 1 95 ? -0.382 13.130 -3.220 1.00 59.03 95 GLY A CA 1
ATOM 734 C C . GLY A 1 95 ? -1.436 12.453 -4.078 1.00 59.03 95 GLY A C 1
ATOM 735 O O . GLY A 1 95 ? -1.214 12.281 -5.275 1.00 59.03 95 GLY A O 1
ATOM 736 N N . ARG A 1 96 ? -2.611 12.162 -3.510 1.00 61.00 96 ARG A N 1
ATOM 737 C CA . ARG A 1 96 ? -3.775 11.704 -4.279 1.00 61.00 96 ARG A CA 1
ATOM 738 C C . ARG A 1 96 ? -4.272 12.781 -5.229 1.00 61.00 96 ARG A C 1
ATOM 740 O O . ARG A 1 96 ? -4.390 12.508 -6.415 1.00 61.00 96 ARG A O 1
ATOM 747 N N . THR A 1 97 ? -4.444 14.013 -4.753 1.00 57.84 97 THR A N 1
ATOM 748 C CA . THR A 1 97 ? -4.883 15.140 -5.589 1.00 57.84 97 THR A CA 1
ATOM 749 C C . THR A 1 97 ? -3.908 15.424 -6.731 1.00 57.84 97 THR A C 1
ATOM 751 O O . THR A 1 97 ? -4.333 15.649 -7.859 1.00 57.84 97 THR A O 1
ATOM 754 N N . LEU A 1 98 ? -2.593 15.382 -6.488 1.00 58.41 98 LEU A N 1
ATOM 755 C CA . LEU A 1 98 ? -1.598 15.527 -7.551 1.00 58.41 98 LEU A CA 1
ATOM 756 C C . LEU A 1 98 ? -1.659 14.357 -8.527 1.00 58.41 98 LEU A C 1
ATOM 758 O O . LEU A 1 98 ? -1.654 14.595 -9.731 1.00 58.41 98 LEU A O 1
ATOM 762 N N . LEU A 1 99 ? -1.769 13.114 -8.050 1.00 61.44 99 LEU A N 1
ATOM 763 C CA . LEU A 1 99 ? -1.926 11.967 -8.943 1.00 61.44 99 LEU A CA 1
ATOM 764 C C . LEU A 1 99 ? -3.199 12.056 -9.781 1.00 61.44 99 LEU A C 1
ATOM 766 O O . LEU A 1 99 ? -3.157 11.717 -10.956 1.00 61.44 99 LEU A O 1
ATOM 770 N N . GLU A 1 100 ? -4.306 12.514 -9.204 1.00 61.09 100 GLU A N 1
ATOM 771 C CA . GLU A 1 100 ? -5.562 12.751 -9.911 1.00 61.09 100 GLU A CA 1
ATOM 772 C C . GLU A 1 100 ? -5.406 13.853 -10.957 1.00 61.09 100 GLU A C 1
ATOM 774 O O . GLU A 1 100 ? -5.863 13.690 -12.084 1.00 61.09 100 GLU A O 1
ATOM 779 N N . LEU A 1 101 ? -4.705 14.946 -10.639 1.00 53.38 101 LEU A N 1
ATOM 780 C CA . LEU A 1 101 ? -4.390 16.007 -11.599 1.00 53.38 101 LEU A CA 1
ATOM 781 C C . LEU A 1 101 ? -3.476 15.507 -12.729 1.00 53.38 101 LEU A C 1
ATOM 783 O O . LEU A 1 101 ? -3.720 15.823 -13.893 1.00 53.38 101 LEU A O 1
ATOM 787 N N . TYR A 1 102 ? -2.478 14.676 -12.421 1.00 55.12 102 TYR A N 1
ATOM 788 C CA . TYR A 1 102 ? -1.603 14.044 -13.414 1.00 55.12 102 TYR A CA 1
ATOM 789 C C . TYR A 1 102 ? -2.342 13.008 -14.269 1.00 55.12 102 TYR A C 1
ATOM 791 O O . TYR A 1 102 ? -2.154 12.971 -15.485 1.00 55.12 102 TYR A O 1
ATOM 799 N N . ALA A 1 103 ? -3.213 12.199 -13.666 1.00 54.81 103 ALA A N 1
ATOM 800 C CA . ALA A 1 103 ? -4.065 11.237 -14.361 1.00 54.81 103 ALA A CA 1
ATOM 801 C C . ALA A 1 103 ? -5.118 11.933 -15.234 1.00 54.81 103 ALA A C 1
ATOM 803 O O . ALA A 1 103 ? -5.489 11.410 -16.277 1.00 54.81 103 ALA A O 1
ATOM 804 N N . ARG A 1 104 ? -5.568 13.129 -14.839 1.00 51.16 104 ARG A N 1
ATOM 805 C CA . ARG A 1 104 ? -6.495 13.965 -15.611 1.00 51.16 104 ARG A CA 1
ATOM 806 C C . ARG A 1 104 ? -5.795 14.746 -16.728 1.00 51.16 104 ARG A C 1
ATOM 808 O O . ARG A 1 104 ? -6.436 15.052 -17.725 1.00 51.16 104 ARG A O 1
ATOM 815 N N . GLY A 1 105 ? -4.505 15.058 -16.571 1.00 43.34 105 GLY A N 1
ATOM 816 C CA . GLY A 1 105 ? -3.668 15.702 -17.590 1.00 43.34 105 GLY A CA 1
ATOM 817 C C . GLY A 1 105 ? -3.106 14.737 -18.641 1.00 43.34 105 GLY A C 1
ATOM 818 O O . GLY A 1 105 ? -2.924 15.128 -19.791 1.00 43.34 105 GLY A O 1
ATOM 819 N N . ARG A 1 106 ? -2.874 13.466 -18.285 1.00 47.50 106 ARG A N 1
ATOM 820 C CA . ARG A 1 106 ? -2.670 12.386 -19.259 1.00 47.50 106 ARG A CA 1
ATOM 821 C C . ARG A 1 106 ? -4.034 11.845 -19.669 1.00 47.50 106 ARG A C 1
ATOM 823 O O . ARG A 1 106 ? -4.493 10.846 -19.121 1.00 47.50 106 ARG A O 1
ATOM 830 N N . GLU A 1 107 ? -4.677 12.496 -20.635 1.00 41.62 107 GLU A N 1
ATOM 831 C CA . GLU A 1 107 ? -5.728 11.838 -21.411 1.00 41.62 107 GLU A CA 1
ATOM 832 C C . GLU A 1 107 ? -5.207 10.472 -21.856 1.00 41.62 107 GLU A C 1
ATOM 834 O O . GLU A 1 107 ? -4.226 10.386 -22.589 1.00 41.62 107 GLU A O 1
ATOM 839 N N . VAL A 1 108 ? -5.832 9.431 -21.303 1.00 44.31 108 VAL A N 1
ATOM 840 C CA . VAL A 1 108 ? -5.929 8.051 -21.778 1.00 44.31 108 VAL A CA 1
ATOM 841 C C . VAL A 1 108 ? -5.099 7.793 -23.043 1.00 44.31 108 VAL A C 1
ATOM 843 O O . VAL A 1 108 ? -5.635 7.677 -24.144 1.00 44.31 108 VAL A O 1
ATOM 846 N N . VAL A 1 109 ? -3.780 7.628 -22.890 1.00 43.59 109 VAL A N 1
ATOM 847 C CA . VAL A 1 109 ? -3.075 6.740 -23.813 1.00 43.59 109 VAL A CA 1
ATOM 848 C C . VAL A 1 109 ? -3.731 5.396 -23.553 1.00 43.59 109 VAL A C 1
ATOM 850 O O . VAL A 1 109 ? -3.773 4.932 -22.415 1.00 43.59 109 VAL A O 1
ATOM 853 N N . ASN A 1 110 ? -4.405 4.878 -24.571 1.00 42.72 110 ASN A N 1
ATOM 854 C CA . ASN A 1 110 ? -5.257 3.704 -24.496 1.00 42.72 110 ASN A CA 1
ATOM 855 C C . ASN A 1 110 ? -4.386 2.505 -24.061 1.00 42.72 110 ASN A C 1
ATOM 857 O O . ASN A 1 110 ? -3.780 1.834 -24.886 1.00 42.72 110 ASN A O 1
ATOM 861 N N . ASN A 1 111 ? -4.264 2.283 -22.748 1.00 48.16 111 ASN A N 1
ATOM 862 C CA . ASN A 1 111 ? -3.257 1.419 -22.109 1.00 48.16 111 ASN A CA 1
ATOM 863 C C . ASN A 1 111 ? -3.452 -0.086 -22.362 1.00 48.16 111 ASN A C 1
ATOM 865 O O . ASN A 1 111 ? -2.733 -0.897 -21.786 1.00 48.16 111 ASN A O 1
ATOM 869 N N . LYS A 1 112 ? -4.391 -0.477 -23.231 1.00 47.38 112 LYS A N 1
ATOM 870 C CA . LYS A 1 112 ? -4.590 -1.883 -23.605 1.00 47.38 112 LYS A CA 1
ATOM 871 C C . LYS A 1 112 ? -3.396 -2.485 -24.357 1.00 47.38 112 LYS A C 1
ATOM 873 O O . LYS A 1 112 ? -3.288 -3.702 -24.379 1.00 47.38 112 LYS A O 1
ATOM 878 N N . ASP A 1 113 ? -2.496 -1.655 -24.887 1.00 46.56 113 ASP A N 1
ATOM 879 C CA . ASP A 1 113 ? -1.335 -2.102 -25.671 1.00 46.56 113 ASP A CA 1
ATOM 880 C C . ASP A 1 113 ? 0.013 -2.025 -24.916 1.00 46.56 113 ASP A C 1
ATOM 882 O O . ASP A 1 113 ? 1.059 -2.242 -25.525 1.00 46.56 113 ASP A O 1
ATOM 886 N N . ILE A 1 114 ? 0.032 -1.688 -23.614 1.00 55.56 114 ILE A N 1
ATOM 887 C CA . ILE A 1 114 ? 1.291 -1.468 -22.855 1.00 55.56 114 ILE A CA 1
ATOM 888 C C . ILE A 1 114 ? 1.413 -2.367 -21.613 1.00 55.56 114 ILE A C 1
ATOM 890 O O . ILE A 1 114 ? 2.507 -2.521 -21.066 1.00 55.56 114 ILE A O 1
ATOM 894 N N . GLU A 1 115 ? 0.334 -3.022 -21.176 1.00 59.62 115 GLU A N 1
ATOM 895 C CA . GLU A 1 115 ? 0.497 -4.154 -20.262 1.00 59.62 115 GLU A CA 1
ATOM 896 C C . GLU A 1 115 ? 1.267 -5.264 -20.996 1.00 59.62 115 GLU A C 1
ATOM 898 O O . GLU A 1 115 ? 0.926 -5.575 -22.142 1.00 59.62 115 GLU A O 1
ATOM 903 N N . PRO A 1 116 ? 2.310 -5.864 -20.388 1.00 60.91 116 PRO A N 1
ATOM 904 C CA . PRO A 1 116 ? 2.998 -6.990 -21.001 1.00 60.91 116 PRO A CA 1
ATOM 905 C C . PRO A 1 116 ? 1.949 -8.057 -21.333 1.00 60.91 116 PRO A C 1
ATOM 907 O O . PRO A 1 116 ? 1.338 -8.607 -20.426 1.00 60.91 116 PRO A O 1
ATOM 910 N N . CYS A 1 117 ? 1.690 -8.332 -22.612 1.00 54.81 117 CYS A N 1
ATOM 911 C CA . CYS A 1 117 ? 0.579 -9.203 -23.022 1.00 54.81 117 CYS A CA 1
ATOM 912 C C . CYS A 1 117 ? 0.719 -10.665 -22.532 1.00 54.81 117 CYS A C 1
ATOM 914 O O . CYS A 1 117 ? -0.245 -11.419 -22.609 1.00 54.81 117 CYS A O 1
ATOM 916 N N . ASP A 1 118 ? 1.871 -11.028 -21.947 1.00 56.47 118 ASP A N 1
ATOM 917 C CA . ASP A 1 118 ? 2.193 -12.335 -21.353 1.00 56.47 118 ASP A CA 1
ATOM 918 C C . ASP A 1 118 ? 2.466 -12.245 -19.821 1.00 56.47 118 ASP A C 1
ATOM 920 O O . ASP A 1 118 ? 3.376 -12.870 -19.269 1.00 56.47 118 ASP A O 1
ATOM 924 N N . CYS A 1 119 ? 1.698 -11.412 -19.110 1.00 57.28 119 CYS A N 1
ATOM 925 C CA . CYS A 1 119 ? 1.927 -10.916 -17.738 1.00 57.28 119 CYS A CA 1
ATOM 926 C C . CYS A 1 119 ? 1.693 -11.884 -16.554 1.00 57.28 119 CYS A C 1
ATOM 928 O O . CYS A 1 119 ? 1.537 -11.427 -15.412 1.00 57.28 119 CYS A O 1
ATOM 930 N N . ASP A 1 120 ? 1.711 -13.201 -16.753 1.00 66.75 120 ASP A N 1
ATOM 931 C CA . ASP A 1 120 ? 1.638 -14.154 -15.629 1.00 66.75 120 ASP A CA 1
ATOM 932 C C . ASP A 1 120 ? 3.011 -14.458 -15.012 1.00 66.75 120 ASP A C 1
ATOM 934 O O . ASP A 1 120 ? 3.114 -14.875 -13.851 1.00 66.75 120 ASP A O 1
ATOM 938 N N . SER A 1 121 ? 4.093 -14.211 -15.755 1.00 85.06 121 SER A N 1
ATOM 939 C CA . SER A 1 121 ? 5.441 -14.452 -15.253 1.00 85.06 121 SER A CA 1
ATOM 940 C C . SER A 1 121 ? 5.919 -13.311 -14.361 1.00 85.06 121 SER A C 1
ATOM 942 O O . SER A 1 121 ? 6.041 -12.157 -14.774 1.00 85.06 121 SER A O 1
ATOM 944 N N . GLN A 1 122 ? 6.285 -13.658 -13.127 1.00 89.81 122 GLN A N 1
ATOM 945 C CA . GLN A 1 122 ? 6.913 -12.727 -12.196 1.00 89.81 122 GLN A CA 1
ATOM 946 C C . GLN A 1 122 ? 8.206 -12.121 -12.787 1.00 89.81 122 GLN A C 1
ATOM 948 O O . GLN A 1 122 ? 8.483 -10.950 -12.564 1.00 89.81 122 GLN A O 1
ATOM 953 N N . ALA A 1 123 ? 8.997 -12.873 -13.560 1.00 90.25 123 ALA A N 1
ATOM 954 C CA . ALA A 1 123 ? 10.256 -12.364 -14.117 1.00 90.25 123 ALA A CA 1
ATOM 955 C C . ALA A 1 123 ? 10.037 -11.185 -15.081 1.00 90.25 123 ALA A C 1
ATOM 957 O O . ALA A 1 123 ? 10.691 -10.155 -14.942 1.00 90.25 123 ALA A O 1
ATOM 958 N N . THR A 1 124 ? 9.044 -11.301 -15.965 1.00 90.38 124 THR A N 1
ATOM 959 C CA . THR A 1 124 ? 8.694 -10.273 -16.955 1.00 90.38 124 THR A CA 1
ATOM 960 C C . THR A 1 124 ? 8.266 -8.970 -16.287 1.00 90.38 124 THR A C 1
ATOM 962 O O . THR A 1 124 ? 8.706 -7.895 -16.680 1.00 90.38 124 THR A O 1
ATOM 965 N N . TRP A 1 125 ? 7.476 -9.051 -15.210 1.00 91.31 125 TRP A N 1
ATOM 966 C CA . TRP A 1 125 ? 7.114 -7.867 -14.427 1.00 91.31 125 TRP A CA 1
ATOM 967 C C . TRP A 1 125 ? 8.317 -7.199 -13.766 1.00 91.31 125 TRP A C 1
ATOM 969 O O . TRP A 1 125 ? 8.339 -5.978 -13.634 1.00 91.31 125 TRP A O 1
ATOM 979 N N . LYS A 1 126 ? 9.307 -7.985 -13.333 1.00 91.44 126 LYS A N 1
ATOM 980 C CA . LYS A 1 126 ? 10.505 -7.444 -12.688 1.00 91.44 126 LYS A CA 1
ATOM 981 C C . LYS A 1 126 ? 11.333 -6.620 -13.667 1.00 91.44 126 LYS A C 1
ATOM 983 O O . LYS A 1 126 ? 11.714 -5.507 -13.324 1.00 91.44 126 LYS A O 1
ATOM 988 N N . GLU A 1 127 ? 11.583 -7.163 -14.856 1.00 90.94 127 GLU A N 1
ATOM 989 C CA . GLU A 1 127 ? 12.289 -6.465 -15.939 1.00 90.94 127 GLU A CA 1
ATOM 990 C C . GLU A 1 127 ? 11.521 -5.202 -16.343 1.00 90.94 127 GLU A C 1
ATOM 992 O O . GLU A 1 127 ? 12.074 -4.104 -16.338 1.00 90.94 127 GLU A O 1
ATOM 997 N N . TYR A 1 128 ? 10.206 -5.327 -16.538 1.00 89.88 128 TYR A N 1
ATOM 998 C CA . TYR A 1 128 ? 9.351 -4.203 -16.904 1.00 89.88 128 TYR A CA 1
ATOM 999 C C . TYR A 1 128 ? 9.420 -3.040 -15.903 1.00 89.88 128 TYR A C 1
ATOM 1001 O O . TYR A 1 128 ? 9.617 -1.895 -16.302 1.00 89.88 128 TYR A O 1
ATOM 1009 N N . ILE A 1 129 ? 9.295 -3.327 -14.602 1.00 91.19 129 ILE A N 1
ATOM 1010 C CA . ILE A 1 129 ? 9.335 -2.327 -13.519 1.00 91.19 129 ILE A CA 1
ATOM 1011 C C . ILE A 1 129 ? 10.693 -1.620 -13.429 1.00 91.19 129 ILE A C 1
ATOM 1013 O O . ILE A 1 129 ? 10.764 -0.473 -12.988 1.00 91.19 129 ILE A O 1
ATOM 1017 N N . GLN A 1 130 ? 11.775 -2.300 -13.807 1.00 89.00 130 GLN A N 1
ATOM 1018 C CA . GLN A 1 130 ? 13.113 -1.714 -13.797 1.00 89.00 130 GLN A CA 1
ATOM 1019 C C . GLN A 1 130 ? 13.321 -0.737 -14.953 1.00 89.00 130 GLN A C 1
ATOM 1021 O O . GLN A 1 130 ? 13.970 0.290 -14.758 1.00 89.00 130 GLN A O 1
ATOM 1026 N N . GLU A 1 131 ? 12.762 -1.045 -16.120 1.00 86.62 131 GLU A N 1
ATOM 1027 C CA . GLU A 1 131 ? 12.980 -0.286 -17.354 1.00 86.62 131 GLU A CA 1
ATOM 1028 C C . GLU A 1 131 ? 11.929 0.804 -17.601 1.00 86.62 131 GLU A C 1
ATOM 1030 O O . GLU A 1 131 ? 12.205 1.772 -18.307 1.00 86.62 131 GLU A O 1
ATOM 1035 N N . ASN A 1 132 ? 10.733 0.675 -17.017 1.00 85.31 132 ASN A N 1
ATOM 1036 C CA . ASN A 1 132 ? 9.591 1.535 -17.321 1.00 85.31 132 ASN A CA 1
ATOM 1037 C C . ASN A 1 132 ? 9.086 2.304 -16.090 1.00 85.31 132 ASN A C 1
ATOM 1039 O O . ASN A 1 132 ? 9.126 1.793 -14.965 1.00 85.31 132 ASN A O 1
ATOM 1043 N N . PRO A 1 133 ? 8.557 3.526 -16.282 1.00 82.88 133 PRO A N 1
ATOM 1044 C CA . PRO A 1 133 ? 7.936 4.288 -15.208 1.00 82.88 133 PRO A CA 1
ATOM 1045 C C . PRO A 1 133 ? 6.577 3.690 -14.788 1.00 82.88 133 PRO A C 1
ATOM 1047 O O . PRO A 1 133 ? 5.934 3.002 -15.584 1.00 82.88 133 PRO A O 1
ATOM 1050 N N . PRO A 1 134 ? 6.087 4.000 -13.571 1.00 81.31 134 PRO A N 1
ATOM 1051 C CA . PRO A 1 134 ? 4.793 3.529 -13.076 1.00 81.31 134 PRO A CA 1
ATOM 1052 C C . PRO A 1 134 ? 3.618 3.875 -14.000 1.00 81.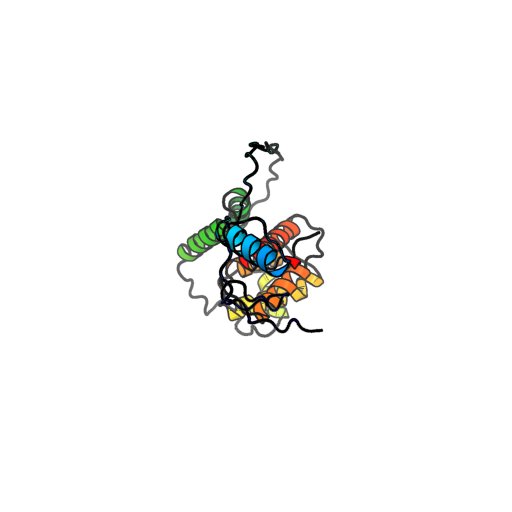31 134 PRO A C 1
ATOM 1054 O O . PRO A 1 134 ? 3.262 5.043 -14.182 1.00 81.31 134 PRO A O 1
ATOM 1057 N N . LEU A 1 135 ? 2.971 2.848 -14.553 1.00 80.00 135 LEU A N 1
ATOM 1058 C CA . LEU A 1 135 ? 1.777 2.987 -15.392 1.00 80.00 135 LEU A CA 1
ATOM 1059 C C . LEU A 1 135 ? 0.486 2.934 -14.586 1.00 80.00 135 LEU A C 1
ATOM 1061 O O . LEU A 1 135 ? 0.448 2.396 -13.483 1.00 80.00 135 LEU A O 1
ATOM 1065 N N . THR A 1 136 ? -0.589 3.495 -15.140 1.00 81.25 136 THR A N 1
ATOM 1066 C CA . THR A 1 136 ? -1.955 3.323 -14.626 1.00 81.25 136 THR A CA 1
ATOM 1067 C C . THR A 1 136 ? -2.451 1.926 -14.974 1.00 81.25 136 THR A C 1
ATOM 1069 O O . THR A 1 136 ? -2.799 1.676 -16.127 1.00 81.25 136 THR A O 1
ATOM 1072 N N . LEU A 1 137 ? -2.451 1.044 -13.973 1.00 85.00 137 LEU A N 1
ATOM 1073 C CA . LEU A 1 137 ? -2.948 -0.327 -14.058 1.00 85.00 137 LEU A CA 1
ATOM 1074 C C . LEU A 1 137 ? -4.332 -0.441 -13.414 1.00 85.00 137 LEU A C 1
ATOM 1076 O O . LEU A 1 137 ? -4.698 0.372 -12.554 1.00 85.00 137 LEU A O 1
ATOM 1080 N N . ASP A 1 138 ? -5.078 -1.474 -13.794 1.00 88.62 138 ASP A N 1
ATOM 1081 C CA . ASP A 1 138 ? -6.315 -1.843 -13.113 1.00 88.62 138 ASP A CA 1
ATOM 1082 C C . ASP A 1 138 ? -6.044 -2.345 -11.678 1.00 88.62 138 ASP A C 1
ATOM 1084 O O . ASP A 1 138 ? -4.917 -2.672 -11.294 1.00 88.62 138 ASP A O 1
ATOM 1088 N N . HIS A 1 139 ? -7.092 -2.408 -10.851 1.00 88.81 139 HIS A N 1
ATOM 1089 C CA . HIS A 1 139 ? -6.969 -2.814 -9.444 1.00 88.81 139 HIS A CA 1
ATOM 1090 C C . HIS A 1 139 ? -6.341 -4.207 -9.292 1.00 88.81 139 HIS A C 1
ATOM 1092 O O . HIS A 1 139 ? -5.472 -4.401 -8.442 1.00 88.81 139 HIS A O 1
ATOM 1098 N N . SER A 1 140 ? -6.713 -5.165 -10.149 1.00 91.50 140 SER A N 1
ATOM 1099 C CA . SER A 1 140 ? -6.212 -6.538 -10.036 1.00 91.50 140 SER A CA 1
ATOM 1100 C C . SER A 1 140 ? -4.714 -6.635 -10.351 1.00 91.50 140 SER A C 1
ATOM 1102 O O . SER A 1 140 ? -3.978 -7.324 -9.633 1.00 91.50 140 SER A O 1
ATOM 1104 N N . SER A 1 141 ? -4.230 -5.893 -11.351 1.00 90.94 141 SER A N 1
ATOM 1105 C CA . SER A 1 141 ? -2.803 -5.825 -11.676 1.00 90.94 141 SER A CA 1
ATOM 1106 C C . SER A 1 141 ? -2.013 -5.042 -10.633 1.00 90.94 141 SER A C 1
ATOM 1108 O O . SER A 1 141 ? -0.927 -5.483 -10.259 1.00 90.94 141 SER A O 1
ATOM 1110 N N . ASN A 1 142 ? -2.566 -3.959 -10.071 1.00 91.94 142 ASN A N 1
ATOM 1111 C CA . ASN A 1 142 ? -1.937 -3.231 -8.960 1.00 91.94 142 ASN A CA 1
ATOM 1112 C C . ASN A 1 142 ? -1.661 -4.157 -7.763 1.00 91.94 142 ASN A C 1
ATOM 1114 O O . ASN A 1 142 ? -0.547 -4.188 -7.238 1.00 91.94 142 ASN A O 1
ATOM 1118 N N . LEU A 1 143 ? -2.638 -4.974 -7.361 1.00 94.50 143 LEU A N 1
ATOM 1119 C CA . LEU A 1 143 ? -2.456 -5.945 -6.275 1.00 94.50 143 LEU A CA 1
ATOM 1120 C C . LEU A 1 143 ? -1.415 -7.016 -6.612 1.00 94.50 143 LEU A C 1
ATOM 1122 O O . LEU A 1 143 ? -0.631 -7.427 -5.750 1.00 94.50 143 LEU A O 1
ATOM 1126 N N . ARG A 1 144 ? -1.378 -7.463 -7.871 1.00 93.81 144 ARG A N 1
ATOM 1127 C CA . ARG A 1 144 ? -0.384 -8.428 -8.354 1.00 93.81 144 ARG A CA 1
ATOM 1128 C C . ARG A 1 144 ? 1.029 -7.844 -8.281 1.00 93.81 144 ARG A C 1
ATOM 1130 O O . ARG A 1 144 ? 1.935 -8.502 -7.769 1.00 93.81 144 ARG A O 1
ATOM 1137 N N . VAL A 1 145 ? 1.194 -6.593 -8.706 1.00 93.81 145 VAL A N 1
ATOM 1138 C CA . VAL A 1 145 ? 2.449 -5.840 -8.607 1.00 93.81 145 VAL A CA 1
ATOM 1139 C C . VAL A 1 145 ? 2.856 -5.655 -7.146 1.00 93.81 145 VAL A C 1
ATOM 1141 O O . VAL A 1 145 ? 3.996 -5.965 -6.811 1.00 93.81 145 VAL A O 1
ATOM 1144 N N . ILE A 1 146 ? 1.941 -5.274 -6.247 1.00 95.69 146 ILE A N 1
ATOM 1145 C CA . ILE A 1 146 ? 2.213 -5.190 -4.797 1.00 95.69 146 ILE A CA 1
ATOM 1146 C C . ILE A 1 146 ? 2.740 -6.522 -4.262 1.00 95.69 146 ILE A C 1
ATOM 1148 O O . ILE A 1 146 ? 3.764 -6.555 -3.577 1.00 95.69 146 ILE A O 1
ATOM 1152 N N . LYS A 1 147 ? 2.086 -7.635 -4.610 1.00 95.94 147 LYS A N 1
ATOM 1153 C CA . LYS A 1 147 ? 2.512 -8.978 -4.200 1.00 95.94 147 LYS A CA 1
ATOM 1154 C C . LYS A 1 147 ? 3.929 -9.299 -4.683 1.00 95.94 147 LYS A C 1
ATOM 1156 O O . LYS A 1 147 ? 4.726 -9.871 -3.935 1.00 95.94 147 LYS A O 1
ATOM 1161 N N . TYR A 1 148 ? 4.260 -8.950 -5.924 1.00 95.62 148 TYR A N 1
ATOM 1162 C CA . TYR A 1 148 ? 5.600 -9.168 -6.464 1.00 95.62 148 TYR A CA 1
ATOM 1163 C C . TYR A 1 148 ? 6.649 -8.266 -5.813 1.00 95.62 148 TYR A C 1
ATOM 1165 O O . TYR A 1 148 ? 7.709 -8.765 -5.430 1.00 95.62 148 TYR A O 1
ATOM 1173 N N . LEU A 1 149 ? 6.336 -6.984 -5.615 1.00 95.69 149 LEU A N 1
ATOM 1174 C CA . LEU A 1 149 ? 7.197 -6.016 -4.939 1.00 95.69 149 LEU A CA 1
ATOM 1175 C C . LEU A 1 149 ? 7.490 -6.441 -3.500 1.00 95.69 149 LEU A C 1
ATOM 1177 O O . LEU A 1 149 ? 8.648 -6.428 -3.102 1.00 95.69 149 LEU A O 1
ATOM 1181 N N . ALA A 1 150 ? 6.491 -6.921 -2.755 1.00 95.62 150 ALA A N 1
ATOM 1182 C CA . ALA A 1 150 ? 6.686 -7.459 -1.409 1.00 95.62 150 ALA A CA 1
ATOM 1183 C C . ALA A 1 150 ? 7.661 -8.649 -1.404 1.00 95.62 150 ALA A C 1
ATOM 1185 O O . ALA A 1 150 ? 8.519 -8.763 -0.530 1.00 95.62 150 ALA A O 1
ATOM 1186 N N . ARG A 1 151 ? 7.574 -9.535 -2.406 1.00 95.38 151 ARG A N 1
ATOM 1187 C CA . ARG A 1 151 ? 8.479 -10.687 -2.536 1.00 95.38 151 ARG A CA 1
ATOM 1188 C C . ARG A 1 151 ? 9.903 -10.277 -2.917 1.00 95.38 151 ARG A C 1
ATOM 1190 O O . ARG A 1 151 ? 10.850 -10.844 -2.378 1.00 95.38 151 ARG A O 1
ATOM 1197 N N . TRP A 1 152 ? 10.069 -9.348 -3.854 1.00 94.75 152 TRP A N 1
ATOM 1198 C CA . TRP A 1 152 ? 11.394 -8.900 -4.292 1.00 94.75 152 TRP A CA 1
ATOM 1199 C C . TRP A 1 152 ? 12.063 -7.961 -3.292 1.00 94.75 152 TRP A C 1
ATOM 1201 O O . TRP A 1 152 ? 13.276 -8.035 -3.126 1.00 94.75 152 TRP A O 1
ATOM 1211 N N . GLY A 1 153 ? 11.283 -7.127 -2.603 1.00 92.31 153 GLY A N 1
ATOM 1212 C CA . GLY A 1 153 ? 11.764 -6.194 -1.587 1.00 92.31 153 GLY A CA 1
ATOM 1213 C C . GLY A 1 153 ? 12.488 -6.897 -0.443 1.00 92.31 153 GLY A C 1
ATOM 1214 O O . GLY A 1 153 ? 13.538 -6.434 -0.019 1.00 92.31 153 GLY A O 1
ATOM 1215 N N . ARG A 1 154 ? 12.019 -8.093 -0.053 1.00 93.06 154 ARG A N 1
ATOM 1216 C CA . ARG A 1 154 ? 12.705 -8.964 0.924 1.00 93.06 154 ARG A CA 1
ATOM 1217 C C . ARG A 1 154 ? 14.096 -9.426 0.481 1.00 93.06 154 ARG A C 1
ATOM 1219 O O . ARG A 1 154 ? 14.862 -9.906 1.301 1.00 93.06 154 ARG A O 1
ATOM 1226 N N . GLN A 1 155 ? 14.395 -9.389 -0.817 1.00 92.56 155 GLN A N 1
ATOM 1227 C CA . GLN A 1 155 ? 15.719 -9.742 -1.332 1.00 92.56 155 GLN A CA 1
ATOM 1228 C C . GLN A 1 155 ? 16.582 -8.497 -1.478 1.00 92.56 155 GLN A C 1
ATOM 1230 O O . GLN A 1 155 ? 17.696 -8.449 -0.968 1.00 92.56 155 GLN A O 1
ATOM 1235 N N . ARG A 1 156 ? 16.085 -7.520 -2.242 1.00 92.94 156 ARG A N 1
ATOM 1236 C CA . ARG A 1 156 ? 16.771 -6.259 -2.499 1.00 92.94 156 ARG A CA 1
ATOM 1237 C C . ARG A 1 156 ? 15.802 -5.251 -3.094 1.00 92.94 156 ARG A C 1
ATOM 1239 O O . ARG A 1 156 ? 15.182 -5.515 -4.127 1.00 92.94 156 ARG A O 1
ATOM 1246 N N . TRP A 1 157 ? 15.745 -4.076 -2.486 1.00 93.94 157 TRP A N 1
ATOM 1247 C CA . TRP A 1 157 ? 15.046 -2.939 -3.061 1.00 93.94 157 TRP A CA 1
ATOM 1248 C C . TRP A 1 157 ? 15.879 -2.242 -4.136 1.00 93.94 157 TRP A C 1
ATOM 1250 O O . TRP A 1 157 ? 17.106 -2.230 -4.104 1.00 93.94 157 TRP A O 1
ATOM 1260 N N . THR A 1 158 ? 15.176 -1.657 -5.098 1.00 93.44 158 THR A N 1
ATOM 1261 C CA . THR A 1 158 ? 15.733 -0.706 -6.063 1.00 93.44 158 THR A CA 1
ATOM 1262 C C . THR A 1 158 ? 14.865 0.545 -6.047 1.00 93.44 158 THR A C 1
ATOM 1264 O O . THR A 1 158 ? 13.688 0.472 -5.679 1.00 93.44 158 THR A O 1
ATOM 1267 N N . VAL A 1 159 ? 15.416 1.681 -6.470 1.00 90.12 159 VAL A N 1
ATOM 1268 C CA . VAL A 1 159 ? 14.677 2.953 -6.514 1.00 90.12 159 VAL A CA 1
ATOM 1269 C C . VAL A 1 159 ? 13.437 2.841 -7.407 1.00 90.12 159 VAL A C 1
ATOM 1271 O O . VAL A 1 159 ? 12.350 3.235 -6.987 1.00 90.12 159 VAL A O 1
ATOM 1274 N N . SER A 1 160 ? 13.548 2.211 -8.583 1.00 90.56 160 SER A N 1
ATOM 1275 C CA . SER A 1 160 ? 12.402 1.986 -9.477 1.00 90.56 160 SER A CA 1
ATOM 1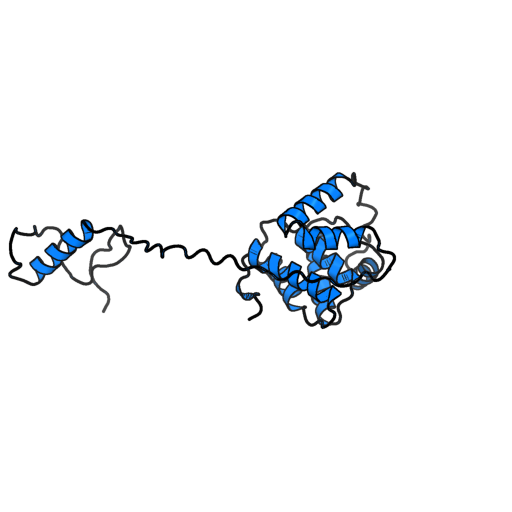276 C C . SER A 1 160 ? 11.296 1.181 -8.791 1.00 90.56 160 SER A C 1
ATOM 1278 O O . SER A 1 160 ? 10.133 1.568 -8.838 1.00 90.56 160 SER A O 1
ATOM 1280 N N . MET A 1 161 ? 11.644 0.104 -8.077 1.00 94.31 161 MET A N 1
ATOM 1281 C CA . MET A 1 161 ? 10.665 -0.689 -7.324 1.00 94.31 161 MET A CA 1
ATOM 1282 C C . MET A 1 161 ? 9.986 0.116 -6.214 1.00 94.31 161 MET A C 1
ATOM 1284 O O . MET A 1 161 ? 8.784 -0.031 -6.011 1.00 94.31 161 MET A O 1
ATOM 1288 N N . ALA A 1 162 ? 10.736 0.955 -5.499 1.00 92.00 162 ALA A N 1
ATOM 1289 C CA . ALA A 1 162 ? 10.201 1.802 -4.437 1.00 92.00 162 ALA A CA 1
ATOM 1290 C C . ALA A 1 162 ? 9.217 2.842 -4.993 1.00 92.00 162 ALA A C 1
ATOM 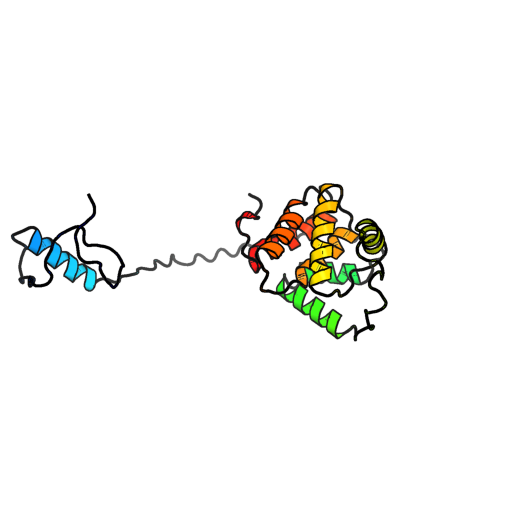1292 O O . ALA A 1 162 ? 8.125 3.026 -4.453 1.00 92.00 162 ALA A O 1
ATOM 1293 N N . HIS A 1 163 ? 9.566 3.448 -6.130 1.00 89.12 163 HIS A N 1
ATOM 1294 C CA . HIS A 1 163 ? 8.701 4.381 -6.841 1.00 89.12 163 HIS A CA 1
ATOM 1295 C C . HIS A 1 163 ? 7.417 3.696 -7.336 1.00 89.12 163 HIS A C 1
ATOM 1297 O O . HIS A 1 163 ? 6.316 4.194 -7.098 1.00 89.12 163 HIS A O 1
ATOM 1303 N N . TRP A 1 164 ? 7.531 2.512 -7.943 1.00 93.38 164 TRP A N 1
ATOM 1304 C CA . TRP A 1 164 ? 6.373 1.702 -8.327 1.00 93.38 164 TRP A CA 1
ATOM 1305 C C . TRP A 1 164 ? 5.500 1.333 -7.126 1.00 93.38 164 TRP A C 1
ATOM 1307 O O . TRP A 1 164 ? 4.281 1.482 -7.198 1.00 93.38 164 TRP A O 1
ATOM 1317 N N . ALA A 1 165 ? 6.098 0.909 -6.009 1.00 93.50 165 ALA A N 1
ATOM 1318 C CA . ALA A 1 165 ? 5.374 0.587 -4.782 1.00 93.50 165 ALA A CA 1
ATOM 1319 C C . ALA A 1 165 ? 4.565 1.789 -4.280 1.00 93.50 165 ALA A C 1
ATOM 1321 O O . ALA A 1 165 ? 3.374 1.662 -4.004 1.00 93.50 165 ALA A O 1
ATOM 1322 N N . TRP A 1 166 ? 5.191 2.963 -4.231 1.00 90.06 166 TRP A N 1
ATOM 1323 C CA . TRP A 1 166 ? 4.558 4.205 -3.799 1.00 90.06 166 TRP A CA 1
ATOM 1324 C C . TRP A 1 166 ? 3.347 4.571 -4.658 1.00 90.06 166 TRP A C 1
ATOM 1326 O O . TRP A 1 166 ? 2.243 4.740 -4.137 1.00 90.06 166 TRP A O 1
ATOM 1336 N N . ILE A 1 167 ? 3.532 4.623 -5.980 1.00 87.88 167 ILE A N 1
ATOM 1337 C CA . ILE A 1 167 ? 2.461 4.972 -6.920 1.00 87.88 167 ILE A CA 1
ATOM 1338 C C . ILE A 1 167 ? 1.317 3.956 -6.862 1.00 87.88 167 ILE A C 1
ATOM 1340 O O . ILE A 1 167 ? 0.147 4.342 -6.880 1.00 87.88 167 ILE A O 1
ATOM 1344 N N . THR A 1 168 ? 1.642 2.668 -6.754 1.00 91.81 168 THR A N 1
ATOM 1345 C CA . THR A 1 168 ? 0.636 1.602 -6.677 1.00 91.81 168 THR A CA 1
ATOM 1346 C C . THR A 1 168 ? -0.186 1.713 -5.391 1.00 91.81 168 THR A C 1
ATOM 1348 O O . THR A 1 168 ? -1.407 1.599 -5.439 1.00 91.81 168 THR A O 1
ATOM 1351 N N . VAL A 1 169 ? 0.456 2.004 -4.253 1.00 91.50 169 VAL A N 1
ATOM 1352 C CA . VAL A 1 169 ? -0.216 2.143 -2.950 1.00 91.50 169 VAL A CA 1
ATOM 1353 C C . VAL A 1 169 ? -1.120 3.373 -2.893 1.00 91.50 169 VAL A C 1
ATOM 1355 O O . VAL A 1 169 ? -2.237 3.270 -2.392 1.00 91.50 169 VAL A O 1
ATOM 1358 N N . ILE A 1 170 ? -0.696 4.522 -3.430 1.00 87.56 170 ILE A N 1
ATOM 1359 C CA . ILE A 1 170 ? -1.538 5.736 -3.447 1.00 87.56 170 ILE A CA 1
ATOM 1360 C C . ILE A 1 170 ? -2.854 5.500 -4.195 1.00 87.56 170 ILE A C 1
ATOM 1362 O O . ILE A 1 170 ? -3.896 6.031 -3.801 1.00 87.56 170 ILE A O 1
ATOM 1366 N N . ARG A 1 171 ? -2.796 4.703 -5.267 1.00 86.44 171 ARG A N 1
ATOM 1367 C CA . ARG A 1 171 ? -3.930 4.394 -6.145 1.00 86.44 171 ARG A CA 1
ATOM 1368 C C . ARG A 1 171 ? -4.876 3.335 -5.598 1.00 86.44 171 ARG A C 1
ATOM 1370 O O . ARG A 1 171 ? -5.915 3.099 -6.210 1.00 86.44 171 ARG A O 1
ATOM 1377 N N . LEU A 1 172 ? -4.537 2.692 -4.483 1.00 90.19 172 LEU A N 1
ATOM 1378 C CA . LEU A 1 172 ? -5.439 1.733 -3.862 1.00 90.19 172 LEU A CA 1
ATOM 1379 C C . LEU A 1 172 ? -6.752 2.422 -3.453 1.00 90.19 172 LEU A C 1
ATOM 1381 O O . LEU A 1 172 ? -6.725 3.563 -2.967 1.00 90.19 172 LEU A O 1
ATOM 1385 N N . PRO A 1 173 ? -7.900 1.742 -3.629 1.00 91.00 173 PRO A N 1
ATOM 1386 C CA . PRO A 1 173 ? -9.178 2.257 -3.164 1.00 91.00 173 PRO A CA 1
ATOM 1387 C C . PRO A 1 173 ? -9.159 2.438 -1.643 1.00 91.00 173 PRO A C 1
ATOM 1389 O O . PRO A 1 173 ? -8.388 1.805 -0.925 1.00 91.00 173 PRO A O 1
ATOM 1392 N N . GLU A 1 174 ? -10.022 3.318 -1.139 1.00 88.00 174 GLU A N 1
ATOM 1393 C CA . GLU A 1 174 ? -10.122 3.591 0.303 1.00 88.00 174 GLU A CA 1
ATOM 1394 C C . GLU A 1 174 ? -10.562 2.372 1.112 1.00 88.00 174 GLU A C 1
ATOM 1396 O O . GLU A 1 174 ? -10.174 2.219 2.267 1.00 88.00 174 GLU A O 1
ATOM 1401 N N . VAL A 1 175 ? -11.346 1.491 0.492 1.00 91.38 175 VAL A N 1
ATOM 1402 C CA . VAL A 1 175 ? -11.823 0.253 1.097 1.00 91.38 175 VAL A CA 1
ATOM 1403 C C . VAL A 1 175 ? -11.083 -0.910 0.455 1.00 91.38 175 VAL A C 1
ATOM 1405 O O . VAL A 1 175 ? -11.260 -1.179 -0.732 1.00 91.38 175 VAL A O 1
ATOM 1408 N N . LEU A 1 176 ? -10.271 -1.593 1.259 1.00 94.44 176 LEU A N 1
ATOM 1409 C CA . LEU A 1 176 ? -9.567 -2.814 0.883 1.00 94.44 176 LEU A CA 1
ATOM 1410 C C . LEU A 1 176 ? -10.163 -4.020 1.605 1.00 94.44 176 LEU A C 1
ATOM 1412 O O . LEU A 1 176 ? -10.625 -3.927 2.746 1.00 94.44 176 LEU A O 1
ATOM 1416 N N . THR A 1 177 ? -10.124 -5.171 0.946 1.00 97.06 177 THR A N 1
ATOM 1417 C CA . THR A 1 177 ? -10.463 -6.460 1.555 1.00 97.06 177 THR A CA 1
ATOM 1418 C C . THR A 1 177 ? -9.362 -6.918 2.518 1.00 97.06 177 THR A C 1
ATOM 1420 O O . THR A 1 177 ? -8.227 -6.441 2.475 1.00 97.06 177 THR A O 1
ATOM 1423 N N . ALA A 1 178 ? -9.673 -7.874 3.397 1.00 96.12 178 ALA A N 1
ATOM 1424 C CA . ALA A 1 178 ? -8.699 -8.396 4.360 1.00 96.12 178 ALA A CA 1
ATOM 1425 C C . ALA A 1 178 ? -7.451 -8.996 3.679 1.00 96.12 178 ALA A C 1
ATOM 1427 O O . ALA A 1 178 ? -6.333 -8.789 4.155 1.00 96.12 178 ALA A O 1
ATOM 1428 N N . ASP A 1 179 ? -7.633 -9.676 2.544 1.00 97.19 179 ASP A N 1
ATOM 1429 C CA . ASP A 1 179 ? -6.538 -10.264 1.766 1.00 97.19 179 ASP A CA 1
ATOM 1430 C C . ASP A 1 179 ? -5.649 -9.183 1.132 1.00 97.19 179 ASP A C 1
ATOM 1432 O O . ASP A 1 179 ? -4.422 -9.286 1.139 1.00 97.19 179 ASP A O 1
ATOM 1436 N N . GLU A 1 180 ? -6.248 -8.100 0.637 1.00 97.06 180 GLU A N 1
ATOM 1437 C CA . GLU A 1 180 ? -5.520 -6.954 0.078 1.00 97.06 180 GLU A CA 1
ATOM 1438 C C . GLU A 1 180 ? -4.738 -6.198 1.156 1.00 97.06 180 GLU A C 1
ATOM 1440 O O . GLU A 1 180 ? -3.584 -5.818 0.944 1.00 97.06 180 GLU A O 1
ATOM 1445 N N . ILE A 1 181 ? -5.325 -6.036 2.346 1.00 96.44 181 ILE A N 1
ATOM 1446 C CA . ILE A 1 181 ? -4.629 -5.478 3.509 1.00 96.44 181 ILE A CA 1
ATOM 1447 C C . ILE A 1 181 ? -3.444 -6.372 3.887 1.00 96.44 181 ILE A C 1
ATOM 1449 O O . ILE A 1 181 ? -2.365 -5.858 4.181 1.00 96.44 181 ILE A O 1
ATOM 1453 N N . ALA A 1 182 ? -3.592 -7.699 3.846 1.00 96.62 182 ALA A N 1
ATOM 1454 C CA . ALA A 1 182 ? -2.483 -8.615 4.102 1.00 96.62 182 ALA A CA 1
ATOM 1455 C C . ALA A 1 182 ? -1.331 -8.421 3.100 1.00 96.62 182 ALA A C 1
ATOM 1457 O O . ALA A 1 182 ? -0.175 -8.356 3.520 1.00 96.62 182 ALA A O 1
ATOM 1458 N N . LEU A 1 183 ? -1.630 -8.221 1.809 1.00 97.12 183 LEU A N 1
ATOM 1459 C CA . LEU A 1 183 ? -0.617 -7.896 0.795 1.00 97.12 183 LEU A CA 1
ATOM 1460 C C . LEU A 1 183 ? 0.091 -6.563 1.079 1.00 97.12 183 LEU A C 1
ATOM 1462 O O . LEU A 1 183 ? 1.317 -6.483 0.979 1.00 97.12 183 LEU A O 1
ATOM 1466 N N . LEU A 1 184 ? -0.655 -5.526 1.470 1.00 96.19 184 LEU A N 1
ATOM 1467 C CA . LEU A 1 184 ? -0.081 -4.230 1.844 1.00 96.19 184 LEU A CA 1
ATOM 1468 C C . LEU A 1 184 ? 0.835 -4.353 3.071 1.00 96.19 184 LEU A C 1
ATOM 1470 O O . LEU A 1 184 ? 1.926 -3.783 3.104 1.00 96.19 184 LEU A O 1
ATOM 1474 N N . ARG A 1 185 ? 0.425 -5.133 4.075 1.00 95.56 185 ARG A N 1
ATOM 1475 C CA . ARG A 1 185 ? 1.242 -5.418 5.264 1.00 95.56 185 ARG A CA 1
ATOM 1476 C C . ARG A 1 185 ? 2.516 -6.167 4.896 1.00 95.56 185 ARG A C 1
ATOM 1478 O O . ARG A 1 185 ? 3.579 -5.838 5.417 1.00 95.56 185 ARG A O 1
ATOM 1485 N N . ASP A 1 186 ? 2.422 -7.147 4.003 1.00 96.06 186 ASP A N 1
ATOM 1486 C CA . ASP A 1 186 ? 3.576 -7.901 3.513 1.00 96.06 186 ASP A CA 1
ATOM 1487 C C . ASP A 1 186 ? 4.570 -7.012 2.762 1.00 96.06 186 ASP A C 1
ATOM 1489 O O . ASP A 1 186 ? 5.778 -7.201 2.916 1.00 96.06 186 ASP A O 1
ATOM 1493 N N . LEU A 1 187 ? 4.079 -6.026 2.005 1.00 96.06 187 LEU A N 1
ATOM 1494 C CA . LEU A 1 187 ? 4.905 -5.011 1.350 1.00 96.06 187 LEU A CA 1
ATOM 1495 C C . LEU A 1 187 ? 5.643 -4.141 2.375 1.00 96.06 187 LEU A C 1
ATOM 1497 O O . LEU A 1 187 ? 6.856 -3.990 2.283 1.00 96.06 187 LEU A O 1
ATOM 1501 N N . VAL A 1 188 ? 4.935 -3.611 3.379 1.00 94.00 188 VAL A N 1
ATOM 1502 C CA . VAL A 1 188 ? 5.541 -2.778 4.438 1.00 94.00 188 VAL A CA 1
ATOM 1503 C C . VAL A 1 188 ? 6.569 -3.564 5.253 1.00 94.00 188 VAL A C 1
ATOM 1505 O O . VAL A 1 188 ? 7.587 -3.019 5.667 1.00 94.00 188 VAL A O 1
ATOM 1508 N N . ARG A 1 189 ? 6.323 -4.855 5.488 1.00 92.38 189 ARG A N 1
ATOM 1509 C CA . ARG A 1 189 ? 7.247 -5.742 6.211 1.00 92.38 189 ARG A CA 1
ATOM 1510 C C . ARG A 1 189 ? 8.463 -6.161 5.391 1.00 92.38 189 ARG A C 1
ATOM 1512 O O . ARG A 1 189 ? 9.398 -6.693 5.970 1.00 92.38 189 ARG A O 1
ATOM 1519 N N . ALA A 1 190 ? 8.462 -5.934 4.080 1.00 90.25 190 ALA A N 1
ATOM 1520 C CA . ALA A 1 190 ? 9.636 -6.145 3.238 1.00 90.25 190 ALA A CA 1
ATOM 1521 C C . ALA A 1 190 ? 10.678 -5.010 3.367 1.00 90.25 190 ALA A C 1
ATOM 1523 O O . ALA A 1 190 ? 11.682 -5.027 2.659 1.00 90.25 190 ALA A O 1
ATOM 1524 N N . ASP A 1 191 ? 10.433 -4.013 4.226 1.00 82.12 191 ASP A N 1
ATOM 1525 C CA . ASP A 1 191 ? 11.343 -2.912 4.560 1.00 82.12 191 ASP A CA 1
ATOM 1526 C C . ASP A 1 191 ? 12.532 -3.395 5.415 1.00 82.12 191 ASP A C 1
ATOM 1528 O O . ASP A 1 191 ? 12.466 -3.388 6.643 1.00 82.12 191 ASP A O 1
ATOM 1532 N N . GLU A 1 192 ? 13.609 -3.823 4.751 1.00 79.12 192 GLU A N 1
ATOM 1533 C CA . GLU A 1 192 ? 14.911 -4.163 5.361 1.00 79.12 192 GLU A CA 1
ATOM 1534 C C . GLU A 1 192 ? 16.067 -3.325 4.772 1.00 79.12 192 GLU A C 1
ATOM 1536 O O . GLU A 1 192 ? 17.237 -3.689 4.880 1.00 79.12 192 GLU A O 1
ATOM 1541 N N . THR A 1 193 ? 15.760 -2.218 4.089 1.00 83.81 193 THR A N 1
ATOM 1542 C CA . THR A 1 193 ? 16.776 -1.438 3.367 1.00 83.81 193 THR A CA 1
ATOM 1543 C C . THR A 1 193 ? 17.432 -0.367 4.237 1.00 83.81 193 THR A C 1
ATOM 1545 O O . THR A 1 193 ? 16.768 0.336 5.001 1.00 83.81 193 THR A O 1
ATOM 1548 N N . GLU A 1 194 ? 18.743 -0.189 4.053 1.00 86.38 194 GLU A N 1
ATOM 1549 C CA . GLU A 1 194 ? 19.501 0.901 4.673 1.00 86.38 194 GLU A CA 1
ATOM 1550 C C . GLU A 1 194 ? 19.658 2.136 3.762 1.00 86.38 194 GLU A C 1
ATOM 1552 O O . GLU A 1 194 ? 20.160 3.179 4.192 1.00 86.38 194 GLU A O 1
ATOM 1557 N N . GLU A 1 195 ? 19.218 2.036 2.505 1.00 88.56 195 GLU A N 1
ATOM 1558 C CA . GLU A 1 195 ? 19.289 3.124 1.527 1.00 88.56 195 GLU A CA 1
ATOM 1559 C C . GLU A 1 195 ? 18.234 4.198 1.835 1.00 88.56 195 GLU A C 1
ATOM 1561 O O . GLU A 1 195 ? 17.032 3.934 1.784 1.00 88.56 195 GLU A O 1
ATOM 1566 N N . GLU A 1 196 ? 18.684 5.418 2.145 1.00 85.50 196 GLU A N 1
ATOM 1567 C CA . GLU A 1 196 ? 17.836 6.530 2.606 1.00 85.50 196 GLU A CA 1
ATOM 1568 C C . GLU A 1 196 ? 16.750 6.918 1.592 1.00 85.50 196 GLU A C 1
ATOM 1570 O O . GLU A 1 196 ? 15.589 7.073 1.970 1.00 85.50 196 GLU A O 1
ATOM 1575 N N . ASP A 1 197 ? 17.092 6.994 0.304 1.00 83.69 197 ASP A N 1
ATOM 1576 C CA . ASP A 1 197 ? 16.140 7.378 -0.746 1.00 83.69 197 ASP A CA 1
ATOM 1577 C C . ASP A 1 197 ? 14.978 6.380 -0.840 1.00 83.69 197 ASP A C 1
ATOM 1579 O O . ASP A 1 197 ? 13.816 6.762 -0.971 1.00 83.69 197 ASP A O 1
ATOM 1583 N N . ILE A 1 198 ? 15.272 5.085 -0.695 1.00 88.81 198 ILE A N 1
ATOM 1584 C CA . ILE A 1 198 ? 14.270 4.014 -0.699 1.00 88.81 198 ILE A CA 1
ATOM 1585 C C . ILE A 1 198 ? 13.480 4.015 0.613 1.00 88.81 198 ILE A C 1
ATOM 1587 O O . ILE A 1 198 ? 12.253 3.886 0.596 1.00 88.81 198 ILE A O 1
ATOM 1591 N N . ARG A 1 199 ? 14.167 4.191 1.747 1.00 87.19 199 ARG A N 1
ATOM 1592 C CA . ARG A 1 199 ? 13.563 4.226 3.086 1.00 87.19 199 ARG A CA 1
ATOM 1593 C C . ARG A 1 199 ? 12.457 5.274 3.166 1.00 87.19 199 ARG A C 1
ATOM 1595 O O . ARG A 1 199 ? 11.402 5.003 3.731 1.00 87.19 199 ARG A O 1
ATOM 1602 N N . GLN A 1 200 ? 12.647 6.431 2.535 1.00 84.56 200 GLN A N 1
ATOM 1603 C CA . GLN A 1 200 ? 11.634 7.486 2.493 1.00 84.56 200 GLN A CA 1
ATOM 1604 C C . GLN A 1 200 ? 10.339 7.045 1.799 1.00 84.56 200 GLN A C 1
ATOM 1606 O O . GLN A 1 200 ? 9.253 7.317 2.317 1.00 84.56 200 GLN A O 1
ATOM 1611 N N . PHE A 1 201 ? 10.426 6.329 0.670 1.00 86.19 201 PHE A N 1
ATOM 1612 C CA . PHE A 1 201 ? 9.242 5.762 0.014 1.00 86.19 201 PHE A CA 1
ATOM 1613 C C . PHE A 1 201 ? 8.548 4.740 0.915 1.00 86.19 201 PHE A C 1
ATOM 1615 O O . PHE A 1 201 ? 7.329 4.786 1.082 1.00 86.19 201 PHE A O 1
ATOM 1622 N N . LEU A 1 202 ? 9.314 3.836 1.529 1.00 89.44 202 LEU A N 1
ATOM 1623 C CA . LEU A 1 202 ? 8.765 2.776 2.376 1.00 89.44 202 LEU A CA 1
ATOM 1624 C C . LEU A 1 202 ? 8.121 3.325 3.655 1.00 89.44 202 LEU A C 1
ATOM 1626 O O . LEU A 1 202 ? 7.044 2.871 4.044 1.00 89.44 202 LEU A O 1
ATOM 1630 N N . ASP A 1 203 ? 8.709 4.346 4.276 1.00 87.00 203 ASP A N 1
ATOM 1631 C CA . ASP A 1 203 ? 8.121 5.024 5.431 1.00 87.00 203 ASP A CA 1
ATOM 1632 C C . ASP A 1 203 ? 6.844 5.792 5.051 1.00 87.00 203 ASP A C 1
ATOM 1634 O O . ASP A 1 203 ? 5.885 5.814 5.829 1.00 87.00 203 ASP A O 1
ATOM 1638 N N . ALA A 1 204 ? 6.777 6.374 3.850 1.00 86.25 204 ALA A N 1
ATOM 1639 C CA . ALA A 1 204 ? 5.555 7.001 3.349 1.00 86.25 204 ALA A CA 1
ATOM 1640 C C . ALA A 1 204 ? 4.442 5.964 3.108 1.00 86.25 204 ALA A C 1
ATOM 1642 O O . ALA A 1 204 ? 3.314 6.154 3.567 1.00 86.25 204 ALA A O 1
ATOM 1643 N N . ILE A 1 205 ? 4.765 4.829 2.478 1.00 90.50 205 ILE A N 1
ATOM 1644 C CA . ILE A 1 205 ? 3.842 3.693 2.299 1.00 90.50 205 ILE A CA 1
ATOM 1645 C C . ILE A 1 205 ? 3.349 3.177 3.657 1.00 90.50 205 ILE A C 1
ATOM 1647 O O . ILE A 1 205 ? 2.153 2.950 3.847 1.00 90.50 205 ILE A O 1
ATOM 1651 N N . ARG A 1 206 ? 4.254 3.032 4.631 1.00 90.06 206 ARG A N 1
ATOM 1652 C CA . ARG A 1 206 ? 3.925 2.606 5.997 1.00 90.06 206 ARG A CA 1
ATOM 1653 C C . ARG A 1 206 ? 2.939 3.561 6.664 1.00 90.06 206 ARG A C 1
ATOM 1655 O O . ARG A 1 206 ? 1.995 3.099 7.300 1.00 90.06 206 ARG A O 1
ATOM 1662 N N . ARG A 1 207 ? 3.127 4.875 6.517 1.00 86.62 207 ARG A N 1
ATOM 1663 C CA . ARG A 1 207 ? 2.181 5.875 7.042 1.00 86.62 207 ARG A CA 1
ATOM 1664 C C . ARG A 1 207 ? 0.806 5.738 6.409 1.00 86.62 207 ARG A C 1
ATOM 1666 O O . ARG A 1 207 ? -0.171 5.726 7.143 1.00 86.62 207 ARG A O 1
ATOM 1673 N N . ILE A 1 208 ? 0.723 5.541 5.092 1.00 86.94 208 ILE A N 1
ATOM 1674 C CA . ILE A 1 208 ? -0.558 5.272 4.420 1.00 86.94 208 ILE A CA 1
ATOM 1675 C C . ILE A 1 208 ? -1.225 4.025 5.021 1.00 86.94 208 ILE A C 1
ATOM 1677 O O . ILE A 1 208 ? -2.392 4.071 5.403 1.00 86.94 208 ILE A O 1
ATOM 1681 N N . ALA A 1 209 ? -0.482 2.926 5.182 1.00 89.00 209 ALA A N 1
ATOM 1682 C CA . ALA A 1 209 ? -1.011 1.703 5.788 1.00 89.00 209 ALA A CA 1
ATOM 1683 C C . ALA A 1 209 ? -1.562 1.930 7.210 1.00 89.00 209 ALA A C 1
ATOM 1685 O O . ALA A 1 209 ? -2.627 1.421 7.560 1.00 89.00 209 ALA A O 1
ATOM 1686 N N . VAL A 1 210 ? -0.856 2.708 8.030 1.00 88.44 210 VAL A N 1
ATOM 1687 C CA . VAL A 1 210 ? -1.236 2.980 9.423 1.00 88.44 210 VAL A CA 1
ATOM 1688 C C . VAL A 1 210 ? -2.410 3.950 9.513 1.00 88.44 210 VAL A C 1
ATOM 1690 O O . VAL A 1 210 ? -3.395 3.653 10.185 1.00 88.44 210 VAL A O 1
ATOM 1693 N N . ASP A 1 211 ? -2.287 5.109 8.874 1.00 85.75 211 ASP A N 1
ATOM 1694 C CA . ASP A 1 211 ? -3.188 6.239 9.082 1.00 85.75 211 ASP A CA 1
ATOM 1695 C C . ASP A 1 211 ? -4.465 6.094 8.253 1.0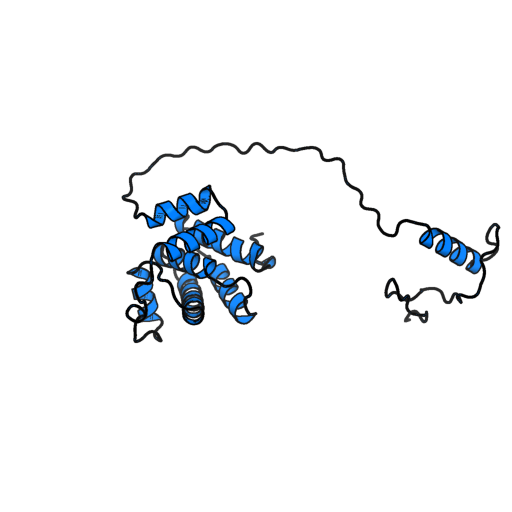0 85.75 211 ASP A C 1
ATOM 1697 O O . ASP A 1 211 ? -5.545 6.423 8.736 1.00 85.75 211 ASP A O 1
ATOM 1701 N N . GLN A 1 212 ? -4.361 5.556 7.034 1.00 87.38 212 GLN A N 1
ATOM 1702 C CA . GLN A 1 212 ? -5.505 5.414 6.139 1.00 87.38 212 GLN A CA 1
ATOM 1703 C C . GLN A 1 212 ? -6.200 4.056 6.282 1.00 87.38 212 GLN A C 1
ATOM 1705 O O . GLN A 1 212 ? -7.425 3.991 6.317 1.00 87.38 212 GLN A O 1
ATOM 1710 N N . PHE A 1 213 ? -5.432 2.970 6.395 1.00 90.50 213 PHE A N 1
ATOM 1711 C CA . PHE A 1 213 ? -5.978 1.608 6.489 1.00 90.50 213 PHE A CA 1
ATOM 1712 C C . PHE A 1 213 ? -6.028 1.064 7.926 1.00 90.50 213 PHE A C 1
ATOM 1714 O O . PHE A 1 213 ? -6.273 -0.128 8.142 1.00 90.50 213 PHE A O 1
ATOM 1721 N N . GLY A 1 214 ? -5.785 1.921 8.924 1.00 89.56 214 GLY A N 1
ATOM 1722 C CA . GLY A 1 214 ? -5.944 1.598 10.343 1.00 89.56 214 GLY A CA 1
ATOM 1723 C C . GLY A 1 214 ? -4.977 0.538 10.880 1.00 89.56 214 GLY A C 1
ATOM 1724 O O . GLY A 1 214 ? -5.251 -0.062 11.920 1.00 89.56 214 GLY A O 1
ATOM 1725 N N . GLN A 1 215 ? -3.854 0.275 10.203 1.00 91.19 215 GLN A N 1
ATOM 1726 C CA . GLN A 1 215 ? -2.878 -0.750 10.602 1.00 91.19 215 GLN A CA 1
ATOM 1727 C C . GLN A 1 215 ? -1.934 -0.234 11.701 1.00 91.19 215 GLN A C 1
ATOM 1729 O O . GLN A 1 215 ? -0.730 -0.063 11.495 1.00 91.19 215 GLN A O 1
ATOM 1734 N N . ALA A 1 216 ? -2.488 0.060 12.881 1.00 89.88 216 ALA A N 1
ATOM 1735 C CA . ALA A 1 216 ? -1.763 0.672 13.998 1.00 89.88 216 ALA A CA 1
ATOM 1736 C C . ALA A 1 216 ? -0.569 -0.161 14.499 1.00 89.88 216 ALA A C 1
ATOM 1738 O O . ALA A 1 216 ? 0.402 0.399 15.008 1.00 89.88 216 ALA A O 1
ATOM 1739 N N . ASP A 1 217 ? -0.614 -1.480 14.318 1.00 89.44 217 ASP A N 1
ATOM 1740 C CA . ASP A 1 217 ? 0.444 -2.412 14.710 1.00 89.44 217 ASP A CA 1
ATOM 1741 C C . ASP A 1 217 ? 1.720 -2.297 13.855 1.00 89.44 217 ASP A C 1
ATOM 1743 O O . ASP A 1 217 ? 2.761 -2.820 14.240 1.00 89.44 217 ASP A O 1
ATOM 1747 N N . LEU A 1 218 ? 1.671 -1.597 12.713 1.00 86.88 218 LEU A N 1
ATOM 1748 C CA . LEU A 1 218 ? 2.833 -1.357 11.846 1.00 86.88 218 LEU A CA 1
ATOM 1749 C C . LEU A 1 218 ? 3.647 -0.103 12.218 1.00 86.88 218 LEU A C 1
ATOM 1751 O O . LEU A 1 218 ? 4.667 0.179 11.570 1.00 86.88 218 LEU A O 1
ATOM 1755 N N . ARG A 1 219 ? 3.225 0.666 13.234 1.00 84.88 219 ARG A N 1
ATOM 1756 C CA . ARG A 1 219 ? 4.018 1.791 13.758 1.00 84.88 219 ARG A CA 1
ATOM 1757 C C . ARG A 1 219 ? 5.334 1.239 14.318 1.00 84.88 219 ARG A C 1
ATOM 1759 O O . ARG A 1 219 ? 5.303 0.406 15.217 1.00 84.88 219 ARG A O 1
ATOM 1766 N N . LYS A 1 220 ? 6.479 1.679 13.770 1.00 67.88 220 LYS A N 1
ATOM 1767 C CA . LYS A 1 220 ? 7.811 1.363 14.326 1.00 67.88 220 LYS A CA 1
ATOM 1768 C C . LYS A 1 220 ? 7.801 1.790 15.808 1.00 67.88 220 LYS A C 1
ATOM 1770 O O . LYS A 1 220 ? 7.473 2.946 16.082 1.00 67.88 220 LYS A O 1
ATOM 1775 N N . GLN A 1 221 ? 8.052 0.844 16.718 1.00 47.66 221 GLN A N 1
ATOM 1776 C CA . GLN A 1 221 ? 8.297 1.117 18.141 1.00 47.66 221 GLN A CA 1
ATOM 1777 C C . GLN A 1 221 ? 9.716 1.639 18.336 1.00 47.66 221 GLN A C 1
ATOM 1779 O O . GLN A 1 221 ? 10.608 1.168 17.593 1.00 47.66 221 GLN A O 1
#

InterPro domains:
  IPR035426 Gemin2/Brr1 [PF04938] (27-215)

pLDDT: mean 73.04, std 18.76, range [29.56, 97.19]

Foldseek 3Di:
DDQPADQDPVPRDGDNDNQDPPDDQDPDDDPDPNSVVVVVVVVVVVDDPDDDDDDPDPPPPDDDDDDDDDDDDDPDDPVVVLVVCCVPPPALVVNLVVVVVVVVVPDCPPCPPPQPPVPPDLVVVVVCLVPDAADDDDLVVLLVLLQSLLVVLLVPDDLSSLRNNLVSLSPHDLDDDPVSLVSLVSNLVSPPDPDPSSVVSSVSSLCCSCVRVVPVVSPDD